Protein AF-A0A0F7RZU9-F1 (afdb_monomer_lite)

Organism: NCBI:txid49012

pLDDT: mean 77.17, std 18.97, range [34.66, 96.31]

Structure (mmCIF, N/CA/C/O backbone):
data_AF-A0A0F7RZU9-F1
#
_entry.id   AF-A0A0F7RZU9-F1
#
loop_
_atom_site.group_PDB
_atom_site.id
_atom_site.type_symbol
_atom_site.label_atom_id
_atom_site.label_alt_id
_atom_site.label_comp_id
_atom_site.label_asym_id
_atom_site.label_entity_id
_atom_site.label_seq_id
_atom_site.pdbx_PDB_ins_code
_atom_site.Cartn_x
_atom_site.Cartn_y
_atom_site.Cartn_z
_atom_site.occupancy
_atom_site.B_iso_or_equiv
_atom_site.auth_seq_id
_atom_site.auth_comp_id
_atom_site.auth_asym_id
_atom_site.auth_atom_id
_atom_site.pdbx_PDB_model_num
ATOM 1 N N . GLU A 1 1 ? -52.260 3.302 0.799 1.00 39.31 1 GLU A N 1
ATOM 2 C CA . GLU A 1 1 ? -51.398 2.259 0.209 1.00 39.31 1 GLU A CA 1
ATOM 3 C C . GLU A 1 1 ? -50.094 2.874 -0.274 1.00 39.31 1 GLU A C 1
ATOM 5 O O . GLU A 1 1 ? -50.070 4.024 -0.698 1.00 39.31 1 GLU A O 1
ATOM 10 N N . HIS A 1 2 ? -49.003 2.146 -0.060 1.00 37.91 2 HIS A N 1
ATOM 11 C CA . HIS A 1 2 ? -47.614 2.581 -0.176 1.00 37.91 2 HIS A CA 1
ATOM 12 C C . HIS A 1 2 ? -47.078 2.514 -1.613 1.00 37.91 2 HIS A C 1
ATOM 14 O O . HIS A 1 2 ? -47.360 1.546 -2.303 1.00 37.91 2 HIS A O 1
ATOM 20 N N . ALA A 1 3 ? -46.182 3.440 -1.987 1.00 38.44 3 ALA A N 1
ATOM 21 C CA . ALA A 1 3 ? -44.927 3.116 -2.689 1.00 38.44 3 ALA A CA 1
ATOM 22 C C . ALA A 1 3 ? -44.005 4.351 -2.767 1.00 38.44 3 ALA A C 1
ATOM 24 O O . ALA A 1 3 ? -44.061 5.154 -3.696 1.00 38.44 3 ALA A O 1
ATOM 25 N N . ARG A 1 4 ? -43.120 4.503 -1.772 1.00 39.09 4 ARG A N 1
ATOM 26 C CA . ARG A 1 4 ? -41.956 5.396 -1.844 1.00 39.09 4 ARG A CA 1
ATOM 27 C C . ARG A 1 4 ? -40.914 4.742 -2.752 1.00 39.09 4 ARG A C 1
ATOM 29 O O . ARG A 1 4 ? -40.279 3.772 -2.357 1.00 39.09 4 ARG A O 1
ATOM 36 N N . SER A 1 5 ? -40.716 5.289 -3.948 1.00 36.53 5 SER A N 1
ATOM 37 C CA . SER A 1 5 ? -39.598 4.924 -4.822 1.00 36.53 5 SER A CA 1
ATOM 38 C C . SER A 1 5 ? -38.314 5.593 -4.318 1.00 36.53 5 SER A C 1
ATOM 40 O O . SER A 1 5 ? -37.930 6.674 -4.765 1.00 36.53 5 SER A O 1
ATOM 42 N N . SER A 1 6 ? -37.652 4.966 -3.346 1.00 39.28 6 SER A N 1
ATOM 43 C CA . SER A 1 6 ? -36.311 5.340 -2.894 1.00 39.28 6 SER A CA 1
ATOM 44 C C . SER A 1 6 ? -35.285 4.948 -3.957 1.00 39.28 6 SER A C 1
ATOM 46 O O . SER A 1 6 ? -34.828 3.808 -4.028 1.00 39.28 6 SER A O 1
ATOM 48 N N . ARG A 1 7 ? -34.933 5.914 -4.808 1.00 37.91 7 ARG A N 1
ATOM 49 C CA . ARG A 1 7 ? -33.848 5.811 -5.786 1.00 37.91 7 ARG A CA 1
ATOM 50 C C . ARG A 1 7 ? -32.525 5.787 -5.016 1.00 37.91 7 ARG A C 1
ATOM 52 O O . ARG A 1 7 ? -32.059 6.823 -4.544 1.00 37.91 7 ARG A O 1
ATOM 59 N N . ALA A 1 8 ? -31.961 4.594 -4.850 1.00 37.41 8 ALA A N 1
ATOM 60 C CA . ALA A 1 8 ? -30.634 4.391 -4.290 1.00 37.41 8 ALA A CA 1
ATOM 61 C C . ALA A 1 8 ? -29.617 5.221 -5.091 1.00 37.41 8 ALA A C 1
ATOM 63 O O . ALA A 1 8 ? -29.339 4.941 -6.256 1.00 37.41 8 ALA A O 1
ATOM 64 N N . ARG A 1 9 ? -29.084 6.281 -4.474 1.00 35.47 9 ARG A N 1
ATOM 65 C CA . ARG A 1 9 ? -27.876 6.950 -4.956 1.00 35.47 9 ARG A CA 1
ATOM 66 C C . ARG A 1 9 ? -26.709 6.030 -4.624 1.00 35.47 9 ARG A C 1
ATOM 68 O O . ARG A 1 9 ? -26.211 6.037 -3.504 1.00 35.47 9 ARG A O 1
ATOM 75 N N . ALA A 1 10 ? -26.318 5.209 -5.593 1.00 34.66 10 ALA A N 1
ATOM 76 C CA . ALA A 1 10 ? -25.012 4.579 -5.590 1.00 34.66 10 ALA A CA 1
ATOM 77 C C . ALA A 1 10 ? -23.966 5.702 -5.622 1.00 34.66 10 ALA A C 1
ATOM 79 O O . ALA A 1 10 ? -23.827 6.408 -6.621 1.00 34.66 10 ALA A O 1
ATOM 80 N N . SER A 1 11 ? -23.293 5.914 -4.495 1.00 35.84 11 SER A N 1
ATOM 81 C CA . SER A 1 11 ? -22.098 6.746 -4.411 1.00 35.84 11 SER A CA 1
ATOM 82 C C . SER A 1 11 ? -20.971 6.020 -5.136 1.00 35.84 11 SER A C 1
ATOM 84 O O . SER A 1 11 ? -20.174 5.317 -4.519 1.00 35.84 11 SER A O 1
ATOM 86 N N . ASP A 1 12 ? -20.952 6.147 -6.459 1.00 35.88 12 ASP A N 1
ATOM 87 C CA . ASP A 1 12 ? -19.857 5.683 -7.298 1.00 35.88 12 ASP A CA 1
ATOM 88 C C . ASP A 1 12 ? -18.685 6.652 -7.098 1.00 35.88 12 ASP A C 1
ATOM 90 O O . ASP A 1 12 ? -18.579 7.710 -7.726 1.00 35.88 12 ASP A O 1
ATOM 94 N N . SER A 1 13 ? -17.851 6.354 -6.103 1.00 37.66 13 SER A N 1
ATOM 95 C CA . SER A 1 13 ? -16.589 7.045 -5.877 1.00 37.66 13 SER A CA 1
ATOM 96 C C . SER A 1 13 ? -15.637 6.654 -7.001 1.00 37.66 13 SER A C 1
ATOM 98 O O . SER A 1 13 ? -14.829 5.737 -6.879 1.00 37.66 13 SER A O 1
ATOM 100 N N . GLY A 1 14 ? -15.766 7.355 -8.130 1.00 38.75 14 GLY A N 1
ATOM 101 C CA . GLY A 1 14 ? -14.931 7.185 -9.310 1.00 38.75 14 GLY A CA 1
ATOM 102 C C . GLY A 1 14 ? -13.454 7.316 -8.952 1.00 38.75 14 GLY A C 1
ATOM 103 O O . GLY A 1 14 ? -12.898 8.414 -8.892 1.00 38.75 14 GLY A O 1
ATOM 104 N N . THR A 1 15 ? -12.797 6.182 -8.717 1.00 45.31 15 THR A N 1
ATOM 105 C CA . THR A 1 15 ? -11.350 6.125 -8.557 1.00 45.31 15 THR A CA 1
ATOM 106 C C . THR A 1 15 ? -10.746 6.545 -9.889 1.00 45.31 15 THR A C 1
ATOM 108 O O . THR A 1 15 ? -10.901 5.832 -10.882 1.00 45.31 15 THR A O 1
ATOM 111 N N . ARG A 1 16 ? -10.089 7.711 -9.938 1.00 52.41 16 ARG A N 1
ATOM 112 C CA . ARG A 1 16 ? -9.331 8.153 -11.116 1.00 52.41 16 ARG A CA 1
ATOM 113 C C . ARG A 1 16 ? -8.349 7.045 -11.499 1.00 52.41 16 ARG A C 1
ATOM 115 O O . ARG A 1 16 ? -7.352 6.841 -10.813 1.00 52.41 16 ARG A O 1
ATOM 122 N N . GLN A 1 17 ? -8.651 6.317 -12.572 1.00 56.53 17 GLN A N 1
ATOM 123 C CA . GLN A 1 17 ? -7.790 5.246 -13.053 1.00 56.53 17 GLN A CA 1
ATOM 124 C C . GLN A 1 17 ? -6.481 5.850 -13.562 1.00 56.53 17 GLN A C 1
ATOM 126 O O . GLN A 1 17 ? -6.479 6.754 -14.405 1.00 56.53 17 GLN A O 1
ATOM 131 N N . LEU A 1 18 ? -5.355 5.356 -13.049 1.00 64.50 18 LEU A N 1
ATOM 132 C CA . LEU A 1 18 ? -4.055 5.676 -13.619 1.00 64.50 18 LEU A CA 1
ATOM 133 C C . LEU A 1 18 ? -4.003 5.124 -15.054 1.00 64.50 18 LEU A C 1
ATOM 135 O O . LEU A 1 18 ? -4.570 4.076 -15.364 1.00 64.50 18 LEU A O 1
ATOM 139 N N . ARG A 1 19 ? -3.387 5.886 -15.966 1.00 70.81 19 ARG A N 1
ATOM 140 C CA . ARG A 1 19 ? -3.349 5.541 -17.397 1.00 70.81 19 ARG A CA 1
ATOM 141 C C . ARG A 1 19 ? -2.715 4.161 -17.596 1.00 70.81 19 ARG A C 1
ATOM 143 O O . ARG A 1 19 ? -1.735 3.837 -16.932 1.00 70.81 19 ARG A O 1
ATOM 150 N N . ALA A 1 20 ? -3.220 3.408 -18.576 1.00 68.31 20 ALA A N 1
ATOM 151 C CA . ALA A 1 20 ? -2.675 2.104 -18.950 1.00 68.31 20 ALA A CA 1
ATOM 152 C C . ALA A 1 20 ? -1.151 2.164 -19.170 1.00 68.31 20 ALA A C 1
ATOM 154 O O . ALA A 1 20 ? -0.654 3.003 -19.928 1.00 68.31 20 ALA A O 1
ATOM 155 N N . HIS A 1 21 ? -0.423 1.246 -18.531 1.00 64.69 21 HIS A N 1
ATOM 156 C CA . HIS A 1 21 ? 1.040 1.256 -18.404 1.00 64.69 21 HIS A CA 1
ATOM 157 C C . HIS A 1 21 ? 1.802 1.348 -19.735 1.00 64.69 21 HIS A C 1
ATOM 159 O O . HIS A 1 21 ? 2.858 1.979 -19.816 1.00 64.69 21 HIS A O 1
ATOM 165 N N . ALA A 1 22 ? 1.257 0.756 -20.801 1.00 66.19 22 ALA A N 1
ATOM 166 C CA . ALA A 1 22 ? 1.856 0.782 -22.134 1.00 66.19 22 ALA A CA 1
ATOM 167 C C . ALA A 1 22 ? 1.926 2.199 -22.736 1.00 66.19 22 ALA A C 1
ATOM 169 O O . ALA A 1 22 ? 2.799 2.477 -23.552 1.00 66.19 22 ALA A O 1
ATOM 170 N N . LYS A 1 23 ? 1.050 3.118 -22.310 1.00 74.94 23 LYS A N 1
ATOM 171 C CA . LYS A 1 23 ? 0.905 4.460 -22.901 1.00 74.94 23 LYS A CA 1
ATOM 172 C C . LYS A 1 23 ? 1.787 5.531 -22.255 1.00 74.94 23 LYS A C 1
ATOM 174 O O . LYS A 1 23 ? 1.751 6.685 -22.675 1.00 74.94 23 LYS A O 1
ATOM 179 N N . ILE A 1 24 ? 2.547 5.193 -21.217 1.00 77.06 24 ILE A N 1
ATOM 180 C CA . ILE A 1 24 ? 3.392 6.160 -20.509 1.00 77.06 24 ILE A CA 1
ATOM 181 C C . ILE A 1 24 ? 4.770 6.172 -21.150 1.00 77.06 24 ILE A C 1
ATOM 183 O O . ILE A 1 24 ? 5.356 5.118 -21.384 1.00 77.06 24 ILE A O 1
ATOM 187 N N . ALA A 1 25 ? 5.280 7.363 -21.457 1.00 78.50 25 ALA A N 1
ATOM 188 C CA . ALA A 1 25 ? 6.613 7.517 -22.022 1.00 78.50 25 ALA A CA 1
ATOM 189 C C . ALA A 1 25 ? 7.691 7.169 -20.984 1.00 78.50 25 ALA A C 1
ATOM 191 O O . ALA A 1 25 ? 7.552 7.510 -19.809 1.00 78.50 25 ALA A O 1
ATOM 192 N N . ASP A 1 26 ? 8.792 6.564 -21.438 1.00 81.06 26 ASP A N 1
ATOM 193 C CA . ASP A 1 26 ? 9.900 6.097 -20.586 1.00 81.06 26 ASP A CA 1
ATOM 194 C C . ASP A 1 26 ? 10.415 7.183 -19.622 1.00 81.06 26 ASP A C 1
ATOM 196 O O . ASP A 1 26 ? 10.732 6.894 -18.473 1.00 81.06 26 ASP A O 1
ATOM 200 N N . ARG A 1 27 ? 10.418 8.452 -20.052 1.00 77.88 27 ARG A N 1
ATOM 201 C CA . ARG A 1 27 ? 10.852 9.612 -19.250 1.00 77.88 27 ARG A CA 1
ATOM 202 C C . ARG A 1 27 ? 10.001 9.901 -18.006 1.00 77.88 27 ARG A C 1
ATOM 204 O O . ARG A 1 27 ? 10.471 10.577 -17.102 1.00 77.88 27 ARG A O 1
ATOM 211 N N . HIS A 1 28 ? 8.756 9.430 -17.967 1.00 82.75 28 HIS A N 1
ATOM 212 C CA . HIS A 1 28 ? 7.857 9.603 -16.820 1.00 82.75 28 HIS A CA 1
ATOM 213 C C . HIS A 1 28 ? 7.797 8.352 -15.937 1.00 82.75 28 HIS A C 1
ATOM 215 O O . HIS A 1 28 ? 7.134 8.361 -14.900 1.00 82.75 28 HIS A O 1
ATOM 221 N N . LEU A 1 29 ? 8.479 7.274 -16.336 1.00 88.12 29 LEU A N 1
ATOM 222 C CA . LEU A 1 29 ? 8.523 6.039 -15.575 1.00 88.12 29 LEU A CA 1
ATOM 223 C C . LEU A 1 29 ? 9.603 6.143 -14.493 1.00 88.12 29 LEU A C 1
ATOM 225 O O . LEU A 1 29 ? 10.779 5.884 -14.737 1.00 88.12 29 LEU A O 1
ATOM 229 N N . THR A 1 30 ? 9.191 6.535 -13.291 1.00 90.94 30 THR A N 1
ATOM 230 C CA . THR A 1 30 ? 10.064 6.654 -12.115 1.00 90.94 30 THR A CA 1
ATOM 231 C C . THR A 1 30 ? 9.763 5.579 -11.072 1.00 90.94 30 THR A C 1
ATOM 233 O O . THR A 1 30 ? 8.739 4.896 -11.132 1.00 90.94 30 THR A O 1
ATOM 236 N N . GLU A 1 31 ? 10.647 5.439 -10.082 1.00 91.94 31 GLU A N 1
ATOM 237 C CA . GLU A 1 31 ? 10.413 4.563 -8.926 1.00 91.94 31 GLU A CA 1
ATOM 238 C C . GLU A 1 31 ? 9.161 4.978 -8.141 1.00 91.94 31 GLU A C 1
ATOM 240 O O . GLU A 1 31 ? 8.360 4.124 -7.776 1.00 91.94 31 GLU A O 1
ATOM 245 N N . SER A 1 32 ? 8.937 6.284 -7.958 1.00 91.81 32 SER A N 1
ATOM 246 C CA . SER A 1 32 ? 7.737 6.814 -7.299 1.00 91.81 32 SER A CA 1
ATOM 247 C C . SER A 1 32 ? 6.465 6.492 -8.081 1.00 91.81 32 SER A C 1
ATOM 249 O O . SER A 1 32 ? 5.450 6.130 -7.492 1.00 91.81 32 SER A O 1
ATOM 251 N N . TYR A 1 33 ? 6.513 6.571 -9.415 1.00 92.31 33 TYR A N 1
ATOM 252 C CA . TYR A 1 33 ? 5.383 6.166 -10.247 1.00 92.31 33 TYR A CA 1
ATOM 253 C C . TYR A 1 33 ? 5.102 4.663 -10.114 1.00 92.31 33 TYR A C 1
ATOM 255 O O . TYR A 1 33 ? 3.947 4.268 -9.964 1.00 92.31 33 TYR A O 1
ATOM 263 N N . PHE A 1 34 ? 6.145 3.826 -10.122 1.00 94.38 34 PHE A N 1
ATOM 264 C CA . PHE A 1 34 ? 6.003 2.389 -9.888 1.00 94.38 34 PHE A CA 1
ATOM 265 C C . PHE A 1 34 ? 5.399 2.093 -8.507 1.00 94.38 34 PHE A C 1
ATOM 267 O O . PHE A 1 34 ? 4.455 1.310 -8.418 1.00 94.38 34 PHE A O 1
ATOM 274 N N . GLN A 1 35 ? 5.875 2.762 -7.452 1.00 95.25 35 GLN A N 1
ATOM 275 C CA . GLN A 1 35 ? 5.305 2.652 -6.108 1.00 95.25 35 GLN A CA 1
ATOM 276 C C . GLN A 1 35 ? 3.814 3.016 -6.105 1.00 95.25 35 GLN A C 1
ATOM 278 O O . GLN A 1 35 ? 3.016 2.267 -5.553 1.00 95.25 35 GLN A O 1
ATOM 283 N N . LEU A 1 36 ? 3.422 4.113 -6.760 1.00 93.94 36 LEU A N 1
ATOM 284 C CA . LEU A 1 36 ? 2.022 4.534 -6.842 1.00 93.94 36 LEU A CA 1
ATOM 285 C C . LEU A 1 36 ? 1.141 3.489 -7.550 1.00 93.94 36 LEU A C 1
ATOM 287 O O . LEU A 1 36 ? 0.035 3.206 -7.095 1.00 93.94 36 LEU A O 1
ATOM 291 N N . GLN A 1 37 ? 1.630 2.885 -8.642 1.00 93.00 37 GLN A N 1
ATOM 292 C CA . GLN A 1 37 ? 0.915 1.787 -9.309 1.00 93.00 37 GLN A CA 1
ATOM 293 C C . GLN A 1 37 ? 0.750 0.583 -8.385 1.00 93.00 37 GLN A C 1
ATOM 295 O O . GLN A 1 37 ? -0.321 -0.019 -8.333 1.00 93.00 37 GLN A O 1
ATOM 300 N N . LEU A 1 38 ? 1.797 0.256 -7.628 1.00 95.38 38 LEU A N 1
ATOM 301 C CA . LEU A 1 38 ? 1.758 -0.843 -6.678 1.00 95.38 38 LEU A CA 1
ATOM 302 C C . LEU A 1 38 ? 0.743 -0.576 -5.558 1.00 95.38 38 LEU A C 1
ATOM 304 O O . LEU A 1 38 ? -0.060 -1.449 -5.243 1.00 95.38 38 LEU A O 1
ATOM 308 N N . GLN A 1 39 ? 0.716 0.644 -5.014 1.00 95.06 39 GLN A N 1
ATOM 309 C CA . GLN A 1 39 ? -0.273 1.071 -4.021 1.00 95.06 39 GLN A CA 1
ATOM 310 C C . GLN A 1 39 ? -1.703 0.978 -4.558 1.00 95.06 39 GLN A C 1
ATOM 312 O O . GLN A 1 39 ? -2.588 0.471 -3.866 1.00 95.06 39 GLN A O 1
ATOM 317 N N . GLN A 1 40 ? -1.938 1.426 -5.796 1.00 94.31 40 GLN A N 1
ATOM 318 C CA . GLN A 1 40 ? -3.249 1.312 -6.430 1.00 94.31 40 GLN A CA 1
ATOM 319 C C . GLN A 1 40 ? -3.668 -0.156 -6.574 1.00 94.31 40 GLN A C 1
ATOM 321 O O . GLN A 1 40 ? -4.769 -0.511 -6.153 1.00 94.31 40 GLN A O 1
ATOM 326 N N . HIS A 1 41 ? -2.796 -1.007 -7.119 1.00 94.50 41 HIS A N 1
ATOM 327 C CA . HIS A 1 41 ? -3.074 -2.434 -7.278 1.00 94.50 41 HIS A CA 1
ATOM 328 C C . HIS A 1 41 ? -3.390 -3.087 -5.925 1.00 94.50 41 HIS A C 1
ATOM 330 O O . HIS A 1 41 ? -4.398 -3.780 -5.786 1.00 94.50 41 HIS A O 1
ATOM 336 N N . ILE A 1 42 ? -2.591 -2.798 -4.892 1.00 95.38 42 ILE A N 1
ATOM 337 C CA . ILE A 1 42 ? -2.818 -3.327 -3.543 1.00 95.38 42 ILE A CA 1
ATOM 338 C C . ILE A 1 42 ? -4.170 -2.881 -2.981 1.00 95.38 42 ILE A C 1
ATOM 340 O O . ILE A 1 42 ? -4.920 -3.702 -2.455 1.00 95.38 42 ILE A O 1
ATOM 344 N N . SER A 1 43 ? -4.517 -1.605 -3.147 1.00 93.88 43 SER A N 1
ATOM 345 C CA . SER A 1 43 ? -5.793 -1.051 -2.674 1.00 93.88 43 SER A CA 1
ATOM 346 C C . SER A 1 43 ? -7.009 -1.702 -3.337 1.00 93.88 43 SER A C 1
ATOM 348 O O . SER A 1 43 ? -8.070 -1.812 -2.720 1.00 93.88 43 SER A O 1
ATOM 350 N N . GLN A 1 44 ? -6.870 -2.105 -4.602 1.00 93.06 44 GLN A N 1
ATOM 351 C CA . GLN A 1 44 ? -7.944 -2.701 -5.393 1.00 93.06 44 GLN A CA 1
ATOM 352 C C . GLN A 1 44 ? -8.103 -4.200 -5.112 1.00 93.06 44 GLN A C 1
ATOM 354 O O . GLN A 1 44 ? -9.228 -4.665 -4.944 1.00 93.06 44 GLN A O 1
ATOM 359 N N . HIS A 1 45 ? -6.998 -4.943 -5.024 1.00 92.56 45 HIS A N 1
ATOM 360 C CA . HIS A 1 45 ? -7.026 -6.409 -4.979 1.00 92.56 45 HIS A CA 1
ATOM 361 C C . HIS A 1 45 ? -6.858 -7.003 -3.574 1.00 92.56 45 HIS A C 1
ATOM 363 O O . HIS A 1 45 ? -7.403 -8.068 -3.294 1.00 92.56 45 HIS A O 1
ATOM 369 N N . TYR A 1 46 ? -6.170 -6.312 -2.661 1.00 91.75 46 TYR A N 1
ATOM 370 C CA . TYR A 1 46 ? -5.792 -6.850 -1.344 1.00 91.75 46 TYR A CA 1
ATOM 371 C C . TYR A 1 46 ? -6.378 -6.052 -0.180 1.00 91.75 46 TYR A C 1
ATOM 373 O O . TYR A 1 46 ? -5.851 -6.040 0.930 1.00 91.75 46 TYR A O 1
ATOM 381 N N . ARG A 1 47 ? -7.518 -5.400 -0.419 1.00 88.44 47 ARG A N 1
ATOM 382 C CA . ARG A 1 47 ? -8.143 -4.480 0.538 1.00 88.44 47 ARG A CA 1
ATOM 383 C C . ARG A 1 47 ? -8.428 -5.112 1.905 1.00 88.44 47 ARG A C 1
ATOM 385 O O . ARG A 1 47 ? -8.246 -4.472 2.932 1.00 88.44 47 ARG A O 1
ATOM 392 N N . CYS A 1 48 ? -8.836 -6.381 1.905 1.00 84.94 48 CYS A N 1
ATOM 393 C CA . CYS A 1 48 ? -9.150 -7.141 3.120 1.00 84.94 48 CYS A CA 1
ATOM 394 C C . CYS A 1 48 ? -8.254 -8.368 3.323 1.00 84.94 48 CYS A C 1
ATOM 396 O O . CYS A 1 48 ? -8.374 -9.025 4.357 1.00 84.94 48 CYS A O 1
ATOM 398 N N . HIS A 1 49 ? -7.386 -8.681 2.361 1.00 87.62 49 HIS A N 1
ATOM 399 C CA . HIS A 1 49 ? -6.687 -9.960 2.282 1.00 87.62 49 HIS A CA 1
ATOM 400 C C . HIS A 1 49 ? -5.182 -9.750 2.444 1.00 87.62 49 HIS A C 1
ATOM 402 O O . HIS A 1 49 ? -4.648 -8.772 1.915 1.00 87.62 49 HIS A O 1
ATOM 408 N N . PRO A 1 50 ? -4.489 -10.643 3.165 1.00 91.75 50 PRO A N 1
ATOM 409 C CA . PRO A 1 50 ? -3.039 -10.624 3.186 1.00 91.75 50 PRO A CA 1
ATOM 410 C C . PRO A 1 50 ? -2.491 -10.976 1.794 1.00 91.75 50 PRO A C 1
ATOM 412 O O . PRO A 1 50 ? -3.129 -11.697 1.025 1.00 91.75 50 PRO A O 1
ATOM 415 N N . PHE A 1 51 ? -1.299 -10.486 1.483 1.00 92.19 51 PHE A N 1
ATOM 416 C CA . PHE A 1 51 ? -0.601 -10.751 0.227 1.00 92.19 51 PHE A CA 1
ATOM 417 C C . PHE A 1 51 ? 0.891 -10.903 0.467 1.00 92.19 51 PHE A C 1
ATOM 419 O O . PHE A 1 51 ? 1.432 -10.378 1.435 1.00 92.19 51 PHE A O 1
ATOM 426 N N . ALA A 1 52 ? 1.581 -11.590 -0.427 1.00 91.94 52 ALA A N 1
ATOM 427 C CA . ALA A 1 52 ? 3.020 -11.753 -0.373 1.00 91.94 52 ALA A CA 1
ATOM 428 C C . ALA A 1 52 ? 3.708 -11.039 -1.543 1.00 91.94 52 ALA A C 1
ATOM 430 O O . ALA A 1 52 ? 3.090 -10.598 -2.512 1.00 91.94 52 ALA A O 1
ATOM 431 N N . LEU A 1 53 ? 5.034 -10.935 -1.484 1.00 92.00 53 LEU A N 1
ATOM 432 C CA . LEU A 1 53 ? 5.803 -10.342 -2.580 1.00 92.00 53 LEU A CA 1
ATOM 433 C C . LEU A 1 53 ? 5.696 -11.172 -3.874 1.00 92.00 53 LEU A C 1
ATOM 435 O O . LEU A 1 53 ? 5.737 -10.617 -4.974 1.00 92.00 53 LEU A O 1
ATOM 439 N N . SER A 1 54 ? 5.545 -12.494 -3.750 1.00 90.31 54 SER A N 1
ATOM 440 C CA . SER A 1 54 ? 5.312 -13.397 -4.883 1.00 90.31 54 SER A CA 1
ATOM 441 C C . SER A 1 54 ? 4.011 -13.082 -5.627 1.00 90.31 54 SER A C 1
ATOM 443 O O . SER A 1 54 ? 4.020 -13.092 -6.856 1.00 90.31 54 SER A O 1
ATOM 445 N N . ASP A 1 55 ? 2.942 -12.705 -4.918 1.00 91.06 55 ASP A N 1
ATOM 446 C CA . ASP A 1 55 ? 1.665 -12.294 -5.518 1.00 91.06 55 ASP A CA 1
ATOM 447 C C . ASP A 1 55 ? 1.843 -11.119 -6.474 1.00 91.06 55 ASP A C 1
ATOM 449 O O . ASP A 1 55 ? 1.483 -11.186 -7.648 1.00 91.06 55 ASP A O 1
ATOM 453 N N . LEU A 1 56 ? 2.492 -10.063 -5.990 1.00 92.56 56 LEU A N 1
ATOM 454 C CA . LEU A 1 56 ? 2.709 -8.838 -6.756 1.00 92.56 56 LEU A CA 1
ATOM 455 C C . LEU A 1 56 ? 3.609 -9.060 -7.975 1.00 92.56 56 LEU A C 1
ATOM 457 O O . LEU A 1 56 ? 3.468 -8.379 -8.985 1.00 92.56 56 LEU A O 1
ATOM 461 N N . ARG A 1 57 ? 4.539 -10.017 -7.887 1.00 92.06 57 ARG A N 1
ATOM 462 C CA . ARG A 1 57 ? 5.401 -10.408 -9.010 1.00 92.06 57 ARG A CA 1
ATOM 463 C C . ARG A 1 57 ? 4.687 -11.302 -10.017 1.00 92.06 57 ARG A C 1
ATOM 465 O O . ARG A 1 57 ? 5.062 -11.296 -11.186 1.00 92.06 57 ARG A O 1
ATOM 472 N N . SER A 1 58 ? 3.711 -12.093 -9.583 1.00 90.69 58 SER A N 1
ATOM 473 C CA . SER A 1 58 ? 2.930 -12.934 -10.493 1.00 90.69 58 SER A CA 1
ATOM 474 C C . SER A 1 58 ? 1.993 -12.112 -11.384 1.00 90.69 58 SER A C 1
ATOM 476 O O . SER A 1 58 ? 1.655 -12.551 -12.481 1.00 90.69 58 SER A O 1
ATOM 478 N N . ASP A 1 59 ? 1.647 -10.889 -10.966 1.00 93.06 59 ASP A N 1
ATOM 479 C CA . ASP A 1 59 ? 0.882 -9.958 -11.788 1.00 93.06 59 ASP A CA 1
ATOM 480 C C . ASP A 1 59 ? 1.678 -9.511 -13.026 1.00 93.06 59 ASP A C 1
ATOM 482 O O . ASP A 1 59 ? 2.764 -8.924 -12.943 1.00 93.06 59 ASP A O 1
ATOM 486 N N . SER A 1 60 ? 1.120 -9.797 -14.202 1.00 90.88 60 SER A N 1
ATOM 487 C CA . SER A 1 60 ? 1.781 -9.541 -15.484 1.00 90.88 60 SER A CA 1
ATOM 488 C C . SER A 1 60 ? 1.973 -8.049 -15.774 1.00 90.88 60 SER A C 1
ATOM 490 O O . SER A 1 60 ? 3.002 -7.662 -16.336 1.00 90.88 60 SER A O 1
ATOM 492 N N . ALA A 1 61 ? 1.031 -7.196 -15.360 1.00 90.94 61 ALA A N 1
ATOM 493 C CA . ALA A 1 61 ? 1.075 -5.763 -15.620 1.00 90.94 61 ALA A CA 1
ATOM 494 C C . ALA A 1 61 ? 2.159 -5.084 -14.771 1.00 90.94 61 ALA A C 1
ATOM 496 O O . ALA A 1 61 ? 2.997 -4.347 -15.303 1.00 90.94 61 ALA A O 1
ATOM 497 N N . LEU A 1 62 ? 2.202 -5.392 -13.473 1.00 93.44 62 LEU A N 1
ATOM 498 C CA . LEU A 1 62 ? 3.225 -4.912 -12.546 1.00 93.44 62 LEU A CA 1
ATOM 499 C C . LEU A 1 62 ? 4.613 -5.436 -12.917 1.00 93.44 62 LEU A C 1
ATOM 501 O O . LEU A 1 62 ? 5.578 -4.666 -12.928 1.00 93.44 62 LEU A O 1
ATOM 505 N N . SER A 1 63 ? 4.730 -6.716 -13.276 1.00 92.56 63 SER A N 1
ATOM 506 C CA . SER A 1 63 ? 6.005 -7.291 -13.711 1.00 92.56 63 SER A CA 1
ATOM 507 C C . SER A 1 63 ? 6.513 -6.678 -15.012 1.00 92.56 63 SER A C 1
ATOM 509 O O . SER A 1 63 ? 7.692 -6.325 -15.093 1.00 92.56 63 SER A O 1
ATOM 511 N N . SER A 1 64 ? 5.641 -6.461 -16.001 1.00 91.31 64 SER A N 1
ATOM 512 C CA . SER A 1 64 ? 6.000 -5.752 -17.236 1.00 91.31 64 SER A CA 1
ATOM 513 C C . SER A 1 64 ? 6.451 -4.315 -16.952 1.00 91.31 64 SER A C 1
ATOM 515 O O . SER A 1 64 ? 7.403 -3.824 -17.566 1.00 91.31 64 SER A O 1
ATOM 517 N N . LEU A 1 65 ? 5.798 -3.623 -16.015 1.00 92.19 65 LEU A N 1
ATOM 518 C CA . LEU A 1 65 ? 6.165 -2.265 -15.616 1.00 92.19 65 LEU A CA 1
ATOM 519 C C . LEU A 1 65 ? 7.545 -2.222 -14.945 1.00 92.19 65 LEU A C 1
ATOM 521 O O . LEU A 1 65 ? 8.392 -1.399 -15.303 1.00 92.19 65 LEU A O 1
ATOM 525 N N . ALA A 1 66 ? 7.790 -3.143 -14.012 1.00 93.50 66 ALA A N 1
ATOM 526 C CA . ALA A 1 66 ? 9.065 -3.289 -13.321 1.00 93.50 66 ALA A CA 1
ATOM 527 C C . ALA A 1 66 ? 10.204 -3.621 -14.298 1.00 93.50 66 ALA A C 1
ATOM 529 O O . ALA A 1 66 ? 11.269 -3.002 -14.245 1.00 93.50 66 ALA A O 1
ATOM 530 N N . GLN A 1 67 ? 9.969 -4.548 -15.234 1.00 92.25 67 GLN A N 1
ATOM 531 C CA . GLN A 1 67 ? 10.919 -4.901 -16.292 1.00 92.25 67 GLN A CA 1
ATOM 532 C C . GLN A 1 67 ? 11.316 -3.679 -17.121 1.00 92.25 67 GLN A C 1
ATOM 534 O O . GLN A 1 67 ? 12.505 -3.448 -17.373 1.00 92.25 67 GLN A O 1
ATOM 539 N N . ARG A 1 68 ? 10.331 -2.873 -17.526 1.00 91.06 68 ARG A N 1
ATOM 540 C CA . ARG A 1 68 ? 10.560 -1.669 -18.325 1.00 91.06 68 ARG A CA 1
ATOM 541 C C . ARG A 1 68 ? 11.367 -0.626 -17.552 1.00 91.06 68 ARG A C 1
ATOM 543 O O . ARG A 1 68 ? 12.346 -0.107 -18.089 1.00 91.06 68 ARG A O 1
ATOM 550 N N . LEU A 1 69 ? 11.041 -0.392 -16.278 1.00 91.94 69 LEU A N 1
ATOM 551 C CA . LEU A 1 69 ? 11.782 0.534 -15.413 1.00 91.94 69 LEU A CA 1
ATOM 552 C C . LEU A 1 69 ? 13.236 0.102 -15.214 1.00 91.94 69 LEU A C 1
ATOM 554 O O . LEU A 1 69 ? 14.154 0.908 -15.383 1.00 91.94 69 LEU A O 1
ATOM 558 N N . VAL A 1 70 ? 13.465 -1.175 -14.907 1.00 92.00 70 VAL A N 1
ATOM 559 C CA . VAL A 1 70 ? 14.820 -1.724 -14.767 1.00 92.00 70 VAL A CA 1
ATOM 560 C C . VAL A 1 70 ? 15.600 -1.556 -16.072 1.00 92.00 70 VAL A C 1
ATOM 562 O O . VAL A 1 70 ? 16.738 -1.088 -16.045 1.00 92.00 70 VAL A O 1
ATOM 565 N N . SER A 1 71 ? 14.983 -1.845 -17.218 1.00 89.12 71 SER A N 1
ATOM 566 C CA . SER A 1 71 ? 15.622 -1.713 -18.534 1.00 89.12 71 SER A CA 1
ATOM 567 C C . SER A 1 71 ? 15.998 -0.265 -18.863 1.00 89.12 71 SER A C 1
ATOM 569 O O . SER A 1 71 ? 17.090 -0.013 -19.369 1.00 89.12 71 SER A O 1
ATOM 571 N N . ILE A 1 72 ? 15.140 0.709 -18.538 1.00 87.81 72 ILE A N 1
ATOM 572 C CA . ILE A 1 72 ? 15.450 2.140 -18.693 1.00 87.81 72 ILE A CA 1
ATOM 573 C C . ILE A 1 72 ? 16.656 2.525 -17.833 1.00 87.81 72 ILE A C 1
ATOM 575 O O . ILE A 1 72 ? 17.603 3.117 -18.345 1.00 87.81 72 ILE A O 1
ATOM 579 N N . ARG A 1 73 ? 16.679 2.142 -16.551 1.00 87.38 73 ARG A N 1
ATOM 580 C CA . ARG A 1 73 ? 17.796 2.477 -15.649 1.00 87.38 73 ARG A CA 1
ATOM 581 C C . ARG A 1 73 ? 19.118 1.866 -16.091 1.00 87.38 73 ARG A C 1
ATOM 583 O O . ARG A 1 73 ? 20.162 2.497 -15.945 1.00 87.38 73 ARG A O 1
ATOM 590 N N . LEU A 1 74 ? 19.079 0.648 -16.624 1.00 84.81 74 LEU A N 1
ATOM 591 C CA . LEU A 1 74 ? 20.267 0.001 -17.172 1.00 84.81 74 LEU A CA 1
ATOM 592 C C . LEU A 1 74 ? 20.770 0.732 -18.418 1.00 84.81 74 LEU A C 1
ATOM 594 O O . LEU A 1 74 ? 21.960 1.028 -18.486 1.00 84.81 74 LEU A O 1
ATOM 598 N N . ARG A 1 75 ? 19.875 1.102 -19.345 1.00 84.69 75 ARG A N 1
ATOM 599 C CA . ARG A 1 75 ? 20.234 1.911 -20.522 1.00 84.69 75 ARG A CA 1
ATOM 600 C C . ARG A 1 75 ? 20.850 3.255 -20.131 1.00 84.69 75 ARG A C 1
ATOM 602 O O . ARG A 1 75 ? 21.895 3.611 -20.662 1.00 84.69 75 ARG A O 1
ATOM 609 N N . LEU A 1 76 ? 20.255 3.965 -19.169 1.00 84.00 76 LEU A N 1
ATOM 610 C CA . LEU A 1 76 ? 20.779 5.249 -18.687 1.00 84.00 76 LEU A CA 1
ATOM 611 C C . LEU A 1 76 ? 22.170 5.106 -18.055 1.00 84.00 76 LEU A C 1
ATOM 613 O O . LEU A 1 76 ? 23.044 5.926 -18.317 1.00 84.00 76 LEU A O 1
ATOM 617 N N . ARG A 1 77 ? 22.405 4.040 -17.278 1.00 83.12 77 ARG A N 1
ATOM 618 C CA . ARG A 1 77 ? 23.726 3.769 -16.692 1.00 83.12 77 ARG A CA 1
ATOM 619 C C . ARG A 1 77 ? 24.786 3.512 -17.763 1.00 83.12 77 ARG A C 1
ATOM 621 O O . ARG A 1 77 ? 25.889 4.037 -17.653 1.00 83.12 77 ARG A O 1
ATOM 628 N N . LEU A 1 78 ? 24.446 2.741 -18.797 1.00 77.50 78 LEU A N 1
ATOM 629 C CA . LEU A 1 78 ? 25.347 2.468 -19.920 1.00 77.50 78 LEU A CA 1
ATOM 630 C C . LEU A 1 78 ? 25.671 3.741 -20.713 1.00 77.50 78 LEU A C 1
ATOM 632 O O . LEU A 1 78 ? 26.828 3.970 -21.043 1.00 77.50 78 LEU A O 1
ATOM 636 N N . ALA A 1 79 ? 24.678 4.602 -20.951 1.00 79.69 79 ALA A N 1
ATOM 637 C CA . ALA A 1 79 ? 24.886 5.879 -21.635 1.00 79.69 79 ALA A CA 1
ATOM 638 C C . ALA A 1 79 ? 25.789 6.843 -20.841 1.00 79.69 79 ALA A C 1
ATOM 640 O O . ALA A 1 79 ? 26.508 7.639 -21.434 1.00 79.69 79 ALA A O 1
ATOM 641 N N . SER A 1 80 ? 25.776 6.760 -19.506 1.00 76.31 80 SER A N 1
ATOM 642 C CA . SER A 1 80 ? 26.578 7.635 -18.642 1.00 76.31 80 SER A CA 1
ATOM 643 C C . SER A 1 80 ? 28.050 7.226 -18.476 1.00 76.31 80 SER A C 1
ATOM 645 O O . SER A 1 80 ? 28.827 8.035 -17.980 1.00 76.31 80 SER A O 1
ATOM 647 N N . HIS A 1 81 ? 28.450 6.002 -18.849 1.00 66.50 81 HIS A N 1
ATOM 648 C CA . HIS A 1 81 ? 29.827 5.488 -18.701 1.00 66.50 81 HIS A CA 1
ATOM 649 C C . HIS A 1 81 ? 30.260 4.685 -19.949 1.00 66.50 81 HIS A C 1
ATOM 651 O O . HIS A 1 81 ? 30.264 3.452 -19.930 1.00 66.50 81 HIS A O 1
ATOM 657 N N . PRO A 1 82 ? 30.626 5.362 -21.054 1.00 63.69 82 PRO A N 1
ATOM 658 C CA . PRO A 1 82 ? 30.966 4.694 -22.314 1.00 63.69 82 PRO A CA 1
ATOM 659 C C . PRO A 1 82 ? 32.336 3.982 -22.312 1.00 63.69 82 PRO A C 1
ATOM 661 O O . PRO A 1 82 ? 32.532 3.058 -23.100 1.00 63.69 82 PRO A O 1
ATOM 664 N N . ALA A 1 83 ? 33.265 4.362 -21.422 1.00 60.09 83 ALA A N 1
ATOM 665 C CA . ALA A 1 83 ? 34.658 3.887 -21.427 1.00 60.09 83 ALA A CA 1
ATOM 666 C C . ALA A 1 83 ? 34.875 2.452 -20.886 1.00 60.09 83 ALA A C 1
ATOM 668 O O . ALA A 1 83 ? 35.914 1.861 -21.153 1.00 60.09 83 ALA A O 1
ATOM 669 N N . ASP A 1 84 ? 33.894 1.865 -20.189 1.00 55.97 84 ASP A N 1
ATOM 670 C CA . ASP A 1 84 ? 33.987 0.536 -19.542 1.00 55.97 84 ASP A CA 1
ATOM 671 C C . ASP A 1 84 ? 33.074 -0.527 -20.192 1.00 55.97 84 ASP A C 1
ATOM 673 O O . ASP A 1 84 ? 32.670 -1.529 -19.585 1.00 55.97 84 ASP A O 1
ATOM 677 N N . THR A 1 85 ? 32.714 -0.314 -21.457 1.00 57.97 85 THR A N 1
ATOM 678 C CA . THR A 1 85 ? 31.695 -1.085 -22.188 1.00 57.97 85 THR A CA 1
ATOM 679 C C . THR A 1 85 ? 31.995 -2.587 -22.283 1.00 57.97 85 THR A C 1
ATOM 681 O O . THR A 1 85 ? 31.059 -3.387 -22.275 1.00 57.97 85 THR A O 1
ATOM 684 N N . SER A 1 86 ? 33.265 -3.003 -22.276 1.00 55.91 86 SER A N 1
ATOM 685 C CA . SER A 1 86 ? 33.652 -4.421 -22.357 1.00 55.91 86 SER A CA 1
ATOM 686 C C . SER A 1 86 ? 33.538 -5.182 -21.026 1.00 55.91 86 SER A C 1
ATOM 688 O O . SER A 1 86 ? 33.182 -6.360 -21.031 1.00 55.91 86 SER A O 1
ATOM 690 N N . ARG A 1 87 ? 33.759 -4.529 -19.871 1.00 53.25 87 ARG A N 1
ATOM 691 C CA . ARG A 1 87 ? 33.603 -5.150 -18.535 1.00 53.25 87 ARG A CA 1
ATOM 692 C C . ARG A 1 87 ? 32.167 -5.093 -18.013 1.00 53.25 87 ARG A C 1
ATOM 694 O O . ARG A 1 87 ? 31.735 -6.005 -17.314 1.00 53.25 87 ARG A O 1
ATOM 701 N N . ILE A 1 88 ? 31.404 -4.056 -18.361 1.00 54.56 88 ILE A N 1
ATOM 702 C CA . ILE A 1 88 ? 30.024 -3.875 -17.874 1.00 54.56 88 ILE A CA 1
ATOM 703 C C . ILE A 1 88 ? 29.020 -4.743 -18.656 1.00 54.56 88 ILE A C 1
ATOM 705 O O . ILE A 1 88 ? 27.996 -5.148 -18.100 1.00 54.56 88 ILE A O 1
ATOM 709 N N . ALA A 1 89 ? 29.311 -5.089 -19.914 1.00 54.41 89 ALA A N 1
ATOM 710 C CA . ALA A 1 89 ? 28.466 -5.983 -20.707 1.00 54.41 89 ALA A CA 1
ATOM 711 C C . ALA A 1 89 ? 28.349 -7.396 -20.095 1.00 54.41 89 ALA A C 1
ATOM 713 O O . ALA A 1 89 ? 27.251 -7.953 -20.084 1.00 54.41 89 ALA A O 1
ATOM 714 N N . SER A 1 90 ? 29.418 -7.946 -19.496 1.00 50.75 90 SER A N 1
ATOM 715 C CA . SER A 1 90 ? 29.369 -9.272 -18.843 1.00 50.75 90 SER A CA 1
ATOM 716 C C . SER A 1 90 ? 28.584 -9.262 -17.520 1.00 50.75 90 SER A C 1
ATOM 718 O O . SER A 1 90 ? 27.946 -10.251 -17.154 1.00 50.75 90 SER A O 1
ATOM 720 N N . LEU A 1 91 ? 28.540 -8.105 -16.847 1.00 53.88 91 LEU A N 1
ATOM 721 C CA . LEU A 1 91 ? 27.765 -7.856 -15.629 1.00 53.88 91 LEU A CA 1
ATOM 722 C C . LEU A 1 91 ? 26.281 -7.556 -15.895 1.00 53.88 91 LEU A C 1
ATOM 724 O O . LEU A 1 91 ? 25.524 -7.426 -14.945 1.00 53.88 91 LEU A O 1
ATOM 728 N N . ASN A 1 92 ? 25.822 -7.444 -17.142 1.00 57.12 92 ASN A N 1
ATOM 729 C CA . ASN A 1 92 ? 24.403 -7.251 -17.480 1.00 57.12 92 ASN A CA 1
ATOM 730 C C . ASN A 1 92 ? 23.789 -8.504 -18.121 1.00 57.12 92 ASN A C 1
ATOM 732 O O . ASN A 1 92 ? 22.932 -8.417 -18.996 1.00 57.12 92 ASN A O 1
ATOM 736 N N . THR A 1 93 ? 24.211 -9.680 -17.663 1.00 59.91 93 THR A N 1
ATOM 737 C CA . THR A 1 93 ? 23.636 -10.971 -18.048 1.00 59.91 93 THR A CA 1
ATOM 738 C C . THR A 1 93 ? 22.136 -11.023 -17.737 1.00 59.91 93 THR A C 1
ATOM 740 O O . THR A 1 93 ? 21.669 -10.448 -16.746 1.00 59.91 93 THR A O 1
ATOM 743 N N . ALA A 1 94 ? 21.378 -11.745 -18.568 1.00 59.28 94 ALA A N 1
ATOM 744 C CA . ALA A 1 94 ? 19.929 -11.935 -18.434 1.00 59.28 94 ALA A CA 1
ATOM 745 C C . ALA A 1 94 ? 19.502 -12.390 -17.021 1.00 59.28 94 ALA A C 1
ATOM 747 O O . ALA A 1 94 ? 18.424 -12.027 -16.558 1.00 59.28 94 ALA A O 1
ATOM 748 N N . GLU A 1 95 ? 20.380 -13.079 -16.284 1.00 60.00 95 GLU A N 1
ATOM 749 C CA . GLU A 1 95 ? 20.170 -13.503 -14.893 1.00 60.00 95 GLU A CA 1
ATOM 750 C C . GLU A 1 95 ? 20.106 -12.360 -13.864 1.00 60.00 95 GLU A C 1
ATOM 752 O O . GLU A 1 95 ? 19.510 -12.508 -12.792 1.00 60.00 95 GLU A O 1
ATOM 757 N N . GLN A 1 96 ? 20.697 -11.195 -14.144 1.00 74.56 96 GLN A N 1
ATOM 758 C CA . GLN A 1 96 ? 20.644 -10.058 -13.220 1.00 74.56 96 GLN A CA 1
ATOM 759 C C . GLN A 1 96 ? 19.334 -9.278 -13.304 1.00 74.56 96 GLN A C 1
ATOM 761 O O . GLN A 1 96 ? 18.957 -8.602 -12.343 1.00 74.56 96 GLN A O 1
ATOM 766 N N . HIS A 1 97 ? 18.643 -9.350 -14.439 1.00 82.38 97 HIS A N 1
ATOM 767 C CA . HIS A 1 97 ? 17.376 -8.661 -14.659 1.00 82.38 97 HIS A CA 1
ATOM 768 C C . HIS A 1 97 ? 16.276 -9.108 -13.675 1.00 82.38 97 HIS A C 1
ATOM 770 O O . HIS A 1 97 ? 15.765 -8.243 -12.956 1.00 82.38 97 HIS A O 1
ATOM 776 N N . PRO A 1 98 ? 15.995 -10.418 -13.481 1.00 85.56 98 PRO A N 1
ATOM 777 C CA . PRO A 1 98 ? 15.002 -10.868 -12.503 1.00 85.56 98 PRO A CA 1
ATOM 778 C C . PRO A 1 98 ? 15.389 -10.510 -11.063 1.00 85.56 98 PRO A C 1
ATOM 780 O O . PRO A 1 98 ? 14.522 -10.162 -10.260 1.00 85.56 98 PRO A O 1
ATOM 783 N N . LYS A 1 99 ? 16.689 -10.508 -10.729 1.00 88.88 99 LYS A N 1
ATOM 784 C CA . LYS A 1 99 ? 17.178 -10.071 -9.409 1.00 88.88 99 LYS A CA 1
ATOM 785 C C . LYS A 1 99 ? 16.944 -8.574 -9.181 1.00 88.88 99 LYS A C 1
ATOM 787 O O . LYS A 1 99 ? 16.510 -8.182 -8.100 1.00 88.88 99 LYS A O 1
ATOM 792 N N . LYS A 1 100 ? 17.203 -7.728 -10.185 1.00 91.00 100 LYS A N 1
ATOM 793 C CA . LYS A 1 100 ? 16.964 -6.274 -10.118 1.00 91.00 100 LYS A CA 1
ATOM 794 C C . LYS A 1 100 ? 15.470 -5.955 -10.006 1.00 91.00 100 LYS A C 1
ATOM 796 O O . LYS A 1 100 ? 15.106 -5.109 -9.195 1.00 91.00 100 LYS A O 1
ATOM 801 N N . ILE A 1 101 ? 14.618 -6.672 -10.741 1.00 92.00 101 ILE A N 1
ATOM 802 C CA . ILE A 1 101 ? 13.154 -6.568 -10.622 1.00 92.00 101 ILE A CA 1
ATOM 803 C C . ILE A 1 101 ? 12.705 -6.938 -9.214 1.00 92.00 101 ILE A C 1
ATOM 805 O O . ILE A 1 101 ? 11.996 -6.168 -8.575 1.00 92.00 101 ILE A O 1
ATOM 809 N N . ARG A 1 102 ? 13.157 -8.086 -8.697 1.00 91.62 102 ARG A N 1
ATOM 810 C CA . ARG A 1 102 ? 12.831 -8.511 -7.334 1.00 91.62 102 ARG A CA 1
ATOM 811 C C . ARG A 1 102 ? 13.212 -7.438 -6.311 1.00 91.62 102 ARG A C 1
ATOM 813 O O . ARG A 1 102 ? 12.378 -7.058 -5.498 1.00 91.62 102 ARG A O 1
ATOM 820 N N . ARG A 1 103 ? 14.430 -6.894 -6.400 1.00 92.50 103 ARG A N 1
ATOM 821 C CA . ARG A 1 103 ? 14.896 -5.813 -5.514 1.00 92.50 103 ARG A CA 1
ATOM 822 C C . ARG A 1 103 ? 14.047 -4.544 -5.615 1.00 92.50 103 ARG A C 1
ATOM 824 O O . ARG A 1 103 ? 13.889 -3.861 -4.609 1.00 92.50 103 ARG A O 1
ATOM 831 N N . LEU A 1 104 ? 13.507 -4.226 -6.794 1.00 94.75 104 LEU A N 1
ATOM 832 C CA . LEU A 1 104 ? 12.600 -3.090 -6.981 1.00 94.75 104 LEU A CA 1
ATOM 833 C C . LEU A 1 104 ? 11.273 -3.302 -6.234 1.00 94.75 104 LEU A C 1
ATOM 835 O O . LEU A 1 104 ? 10.830 -2.395 -5.534 1.00 94.75 104 LEU A O 1
ATOM 839 N N . PHE A 1 105 ? 10.674 -4.494 -6.323 1.00 95.25 105 PHE A N 1
ATOM 840 C CA . PHE A 1 105 ? 9.485 -4.831 -5.532 1.00 95.25 105 PHE A CA 1
ATOM 841 C C . PHE A 1 105 ? 9.778 -4.789 -4.026 1.00 95.25 105 PHE A C 1
ATOM 843 O O . PHE A 1 105 ? 9.028 -4.171 -3.278 1.00 95.25 105 PHE A O 1
ATOM 850 N N . GLU A 1 106 ? 10.892 -5.377 -3.579 1.00 94.75 106 GLU A N 1
ATOM 851 C CA . GLU A 1 106 ? 11.304 -5.345 -2.166 1.00 94.75 106 GLU A CA 1
ATOM 852 C C . GLU A 1 106 ? 11.517 -3.913 -1.660 1.00 94.75 106 GLU A C 1
ATOM 854 O O . GLU A 1 106 ? 11.118 -3.571 -0.548 1.00 94.75 106 GLU A O 1
ATOM 859 N N . TRP A 1 107 ? 12.147 -3.060 -2.471 1.00 95.38 107 TRP A N 1
ATOM 860 C CA . TRP A 1 107 ? 12.295 -1.641 -2.167 1.00 95.38 107 TRP A CA 1
ATOM 861 C C . TRP A 1 107 ? 10.933 -0.956 -2.020 1.00 95.38 107 TRP A C 1
ATOM 863 O O . TRP A 1 107 ? 10.719 -0.278 -1.017 1.00 95.38 107 TRP A O 1
ATOM 873 N N . ALA A 1 108 ? 10.007 -1.179 -2.955 1.00 96.31 108 ALA A N 1
ATOM 874 C CA . ALA A 1 108 ? 8.685 -0.562 -2.913 1.00 96.31 108 ALA A CA 1
ATOM 875 C C . ALA A 1 108 ? 7.883 -1.025 -1.687 1.00 96.31 108 ALA A C 1
ATOM 877 O O . ALA A 1 108 ? 7.263 -0.202 -1.021 1.00 96.31 108 ALA A O 1
ATOM 878 N N . ILE A 1 109 ? 7.951 -2.315 -1.334 1.00 95.44 109 ILE A N 1
ATOM 879 C CA . ILE A 1 109 ? 7.347 -2.861 -0.110 1.00 95.44 109 ILE A CA 1
ATOM 880 C C . ILE A 1 109 ? 7.921 -2.177 1.130 1.00 95.44 109 ILE A C 1
ATOM 882 O O . ILE A 1 109 ? 7.159 -1.640 1.932 1.00 95.44 109 ILE A O 1
ATOM 886 N N . ARG A 1 110 ? 9.255 -2.124 1.267 1.00 95.31 110 ARG A N 1
ATOM 887 C CA . ARG A 1 110 ? 9.902 -1.436 2.397 1.00 95.31 110 ARG A CA 1
ATOM 888 C C . ARG A 1 110 ? 9.476 0.023 2.485 1.00 95.31 110 ARG A C 1
ATOM 890 O O . ARG A 1 110 ? 9.205 0.505 3.580 1.00 95.31 110 ARG A O 1
ATOM 897 N N . LYS A 1 111 ? 9.387 0.710 1.345 1.00 95.94 111 LYS A N 1
ATOM 898 C CA . LYS A 1 111 ? 8.970 2.108 1.293 1.00 95.94 111 LYS A CA 1
ATOM 899 C C . LYS A 1 111 ? 7.513 2.278 1.731 1.00 95.94 111 LYS A C 1
ATOM 901 O O . LYS A 1 111 ? 7.246 3.078 2.614 1.00 95.94 111 LYS A O 1
ATOM 906 N N . MET A 1 112 ? 6.594 1.455 1.229 1.00 96.12 112 MET A N 1
ATOM 907 C CA . MET A 1 112 ? 5.188 1.480 1.651 1.00 96.12 112 MET A CA 1
ATOM 908 C C . MET A 1 112 ? 4.991 1.107 3.130 1.00 96.12 112 MET A C 1
ATOM 910 O O . MET A 1 112 ? 4.087 1.643 3.765 1.00 96.12 112 MET A O 1
ATOM 914 N N . MET A 1 113 ? 5.825 0.226 3.696 1.00 94.94 113 MET A N 1
ATOM 915 C CA . MET A 1 113 ? 5.824 -0.060 5.139 1.00 94.94 113 MET A CA 1
ATOM 916 C C . MET A 1 113 ? 6.315 1.132 5.966 1.00 94.94 113 MET A C 1
ATOM 918 O O . MET A 1 113 ? 5.781 1.405 7.040 1.00 94.94 113 MET A O 1
ATOM 922 N N . GLN A 1 114 ? 7.344 1.838 5.490 1.00 94.50 114 GLN A N 1
ATOM 923 C CA . GLN A 1 114 ? 7.834 3.069 6.121 1.00 94.50 114 GLN A CA 1
ATOM 924 C C . GLN A 1 114 ? 6.796 4.186 6.062 1.00 94.50 114 GLN A C 1
ATOM 926 O O . GLN A 1 114 ? 6.634 4.912 7.034 1.00 94.50 114 GLN A O 1
ATOM 931 N N . ASP A 1 115 ? 6.070 4.279 4.951 1.00 93.75 115 ASP A N 1
ATOM 932 C CA . ASP A 1 115 ? 5.003 5.257 4.749 1.00 93.75 115 ASP A CA 1
ATOM 933 C C . ASP A 1 115 ? 3.705 4.869 5.504 1.00 93.75 115 ASP A C 1
ATOM 935 O O . ASP A 1 115 ? 2.705 5.571 5.404 1.00 93.75 115 ASP A O 1
ATOM 939 N N . GLY A 1 116 ? 3.684 3.740 6.229 1.00 93.06 116 GLY A N 1
ATOM 940 C CA . GLY A 1 116 ? 2.525 3.280 7.008 1.00 93.06 116 GLY A CA 1
ATOM 941 C C . GLY A 1 116 ? 1.358 2.738 6.173 1.00 93.06 116 GLY A C 1
ATOM 942 O O . GLY A 1 116 ? 0.300 2.440 6.722 1.00 93.06 116 GLY A O 1
ATOM 943 N N . PHE A 1 117 ? 1.540 2.587 4.859 1.00 94.94 117 PHE A N 1
ATOM 944 C CA . PHE A 1 117 ? 0.502 2.149 3.922 1.00 94.94 117 PHE A CA 1
ATOM 945 C C . PHE A 1 117 ? 0.203 0.644 4.040 1.00 94.94 117 PHE A C 1
ATOM 947 O O . PHE A 1 117 ? -0.945 0.214 3.938 1.00 94.94 117 PHE A O 1
ATOM 954 N N . ILE A 1 118 ? 1.232 -0.172 4.280 1.00 95.81 118 ILE A N 1
ATOM 955 C CA . ILE A 1 118 ? 1.108 -1.619 4.524 1.00 95.81 118 ILE A CA 1
ATOM 956 C C . ILE A 1 118 ? 1.869 -2.008 5.791 1.00 95.81 118 ILE A C 1
ATOM 958 O O . ILE A 1 118 ? 2.782 -1.310 6.223 1.00 95.81 118 ILE A O 1
ATOM 962 N N . THR A 1 119 ? 1.535 -3.162 6.357 1.00 94.38 119 THR A N 1
ATOM 963 C CA . THR A 1 119 ? 2.264 -3.762 7.478 1.00 94.38 119 THR A CA 1
ATOM 964 C C . THR A 1 119 ? 2.377 -5.278 7.319 1.00 94.38 119 THR A C 1
ATOM 966 O O . THR A 1 119 ? 1.865 -5.834 6.350 1.00 94.38 119 THR A O 1
ATOM 969 N N . LEU A 1 120 ? 3.056 -5.961 8.240 1.00 93.00 120 LEU A N 1
ATOM 970 C CA . LEU A 1 120 ? 3.070 -7.423 8.289 1.00 93.00 120 LEU A CA 1
ATOM 971 C C . LEU A 1 120 ? 1.683 -7.954 8.695 1.00 93.00 120 LEU A C 1
ATOM 973 O O . LEU A 1 120 ? 1.021 -7.418 9.587 1.00 93.00 120 LEU A O 1
ATOM 977 N N . ALA A 1 121 ? 1.230 -9.019 8.043 1.00 89.19 121 ALA A N 1
ATOM 978 C CA . ALA A 1 121 ? -0.027 -9.677 8.385 1.00 89.19 121 ALA A CA 1
ATOM 979 C C . ALA A 1 121 ? 0.059 -10.371 9.760 1.00 89.19 121 ALA A C 1
ATOM 981 O O . ALA A 1 121 ? 1.152 -10.646 10.263 1.00 89.19 121 ALA A O 1
ATOM 982 N N . GLU A 1 122 ? -1.088 -10.647 10.393 1.00 83.62 122 GLU A N 1
ATOM 983 C CA . GLU A 1 122 ? -1.101 -11.429 11.638 1.00 83.62 122 GLU A CA 1
ATOM 984 C C . GLU A 1 122 ? -0.613 -12.860 11.370 1.00 83.62 122 GLU A C 1
ATOM 986 O O . GLU A 1 122 ? -0.736 -13.382 10.259 1.00 83.62 122 GLU A O 1
ATOM 991 N N . ARG A 1 123 ? -0.057 -13.525 12.391 1.00 71.19 123 ARG A N 1
ATOM 992 C CA . ARG A 1 123 ? 0.430 -14.909 12.249 1.00 71.19 123 ARG A CA 1
ATOM 993 C C . ARG A 1 123 ? -0.670 -15.850 11.744 1.00 71.19 123 ARG A C 1
ATOM 995 O O . ARG A 1 123 ? -0.388 -16.683 10.885 1.00 71.19 123 ARG A O 1
ATOM 1002 N N . ASP A 1 124 ? -1.907 -15.642 12.189 1.00 68.00 124 ASP A N 1
ATOM 1003 C CA . ASP A 1 124 ? -3.078 -16.419 11.765 1.00 68.00 124 ASP A CA 1
ATOM 1004 C C . ASP A 1 124 ? -3.428 -16.194 10.283 1.00 68.00 124 ASP A C 1
ATOM 1006 O O . ASP A 1 124 ? -3.843 -17.117 9.592 1.00 68.00 124 ASP A O 1
ATOM 1010 N N . ASP A 1 125 ? -3.196 -14.990 9.755 1.00 63.97 125 ASP A N 1
ATOM 1011 C CA . ASP A 1 125 ? -3.390 -14.689 8.331 1.00 63.97 125 ASP A CA 1
ATOM 1012 C C . ASP A 1 125 ? -2.277 -15.321 7.473 1.00 63.97 125 ASP A C 1
ATOM 1014 O O . ASP A 1 125 ? -2.498 -15.764 6.344 1.00 63.97 125 ASP A O 1
ATOM 1018 N N . SER A 1 126 ? -1.053 -15.365 8.009 1.00 60.75 126 SER A N 1
ATOM 1019 C CA . SER A 1 126 ? 0.120 -15.891 7.306 1.00 60.75 126 SER A CA 1
ATOM 1020 C C . SER A 1 126 ? 0.097 -17.416 7.148 1.00 60.75 126 SER A C 1
ATOM 1022 O O . SER A 1 126 ? 0.601 -17.940 6.152 1.00 60.75 126 SER A O 1
ATOM 1024 N N . SER A 1 127 ? -0.513 -18.139 8.094 1.00 59.78 127 SER A N 1
ATOM 1025 C CA . SER A 1 127 ? -0.645 -19.599 8.033 1.00 59.78 127 SER A CA 1
ATOM 1026 C C . SER A 1 127 ? -1.600 -20.034 6.918 1.00 59.78 127 SER A C 1
ATOM 1028 O O . SER A 1 127 ? -1.305 -21.001 6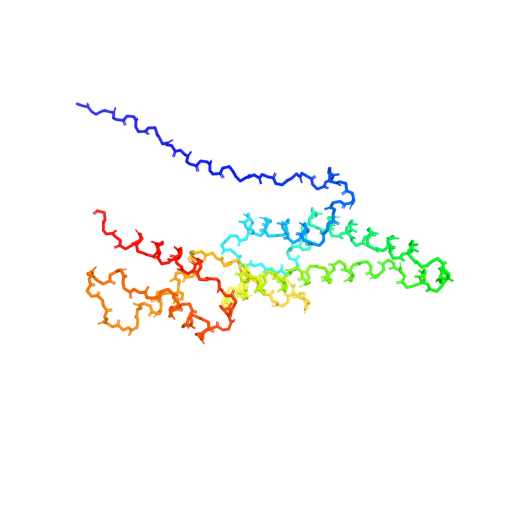.215 1.00 59.78 127 SER A O 1
ATOM 1030 N N . LEU A 1 128 ? -2.673 -19.272 6.676 1.00 61.00 128 LEU A N 1
ATOM 1031 C CA . LEU A 1 128 ? -3.623 -19.512 5.583 1.00 61.00 128 LEU A CA 1
ATOM 1032 C C . LEU A 1 128 ? -2.971 -19.369 4.200 1.00 61.00 128 LEU A C 1
ATOM 1034 O O . LEU A 1 128 ? -3.236 -20.168 3.302 1.00 61.00 128 LEU A O 1
ATOM 1038 N N . LEU A 1 129 ? -2.072 -18.393 4.028 1.00 62.69 129 LEU A N 1
ATOM 1039 C CA . LEU A 1 129 ? -1.321 -18.233 2.778 1.00 62.69 129 LEU A CA 1
ATOM 1040 C C . LEU A 1 129 ? -0.304 -19.361 2.557 1.00 62.69 129 LEU A C 1
ATOM 1042 O O . LEU A 1 129 ? -0.126 -19.807 1.424 1.00 62.69 129 LEU A O 1
ATOM 1046 N N . ARG A 1 130 ? 0.341 -19.843 3.627 1.00 58.53 130 ARG A N 1
ATOM 1047 C CA . ARG A 1 130 ? 1.322 -20.940 3.559 1.00 58.53 130 ARG A CA 1
ATOM 1048 C C . ARG A 1 130 ? 0.682 -22.305 3.318 1.00 58.53 130 ARG A C 1
ATOM 1050 O O . ARG A 1 130 ? 1.281 -23.124 2.635 1.00 58.53 130 ARG A O 1
ATOM 1057 N N . ALA A 1 131 ? -0.520 -22.547 3.840 1.00 59.00 131 ALA A N 1
ATOM 1058 C CA . ALA A 1 131 ? -1.234 -23.807 3.627 1.00 59.00 131 ALA A CA 1
ATOM 1059 C C . ALA A 1 131 ? -1.629 -24.017 2.153 1.00 59.00 131 ALA A C 1
ATOM 1061 O O . ALA A 1 131 ? -1.626 -25.144 1.666 1.00 59.00 131 ALA A O 1
ATOM 1062 N N . ASN A 1 132 ? -1.917 -22.930 1.432 1.00 56.56 132 ASN A N 1
ATOM 1063 C CA . ASN A 1 132 ? -2.387 -22.988 0.047 1.00 56.56 132 ASN A CA 1
ATOM 1064 C C . ASN A 1 132 ? -1.279 -22.902 -1.010 1.00 56.56 132 ASN A C 1
ATOM 1066 O O . ASN A 1 132 ? -1.568 -23.057 -2.197 1.00 56.56 132 ASN A O 1
ATOM 1070 N N . ARG A 1 133 ? -0.025 -22.620 -0.636 1.00 58.19 133 ARG A N 1
ATOM 1071 C CA . ARG A 1 133 ? 1.050 -22.390 -1.609 1.00 58.19 133 ARG A CA 1
ATOM 1072 C C . ARG A 1 133 ? 2.305 -23.146 -1.220 1.00 58.19 133 ARG A C 1
ATOM 1074 O O . ARG A 1 133 ? 2.882 -22.894 -0.167 1.00 58.19 133 ARG A O 1
ATOM 1081 N N . GLY A 1 134 ? 2.729 -24.049 -2.109 1.00 50.41 134 GLY A N 1
ATOM 1082 C CA . GLY A 1 134 ? 4.017 -24.731 -2.018 1.00 50.41 134 GLY A CA 1
ATOM 1083 C C . GLY A 1 134 ? 5.116 -23.721 -1.694 1.00 50.41 134 GLY A C 1
ATOM 1084 O O . GLY A 1 134 ? 5.206 -22.671 -2.329 1.00 50.41 134 GLY A O 1
ATOM 1085 N N . ALA A 1 135 ? 5.868 -24.008 -0.634 1.00 48.22 135 ALA A N 1
ATOM 1086 C CA . ALA A 1 135 ? 6.769 -23.069 0.010 1.00 48.22 135 ALA A CA 1
ATOM 1087 C C . ALA A 1 135 ? 7.846 -22.555 -0.961 1.00 48.22 135 ALA A C 1
ATOM 1089 O O . ALA A 1 135 ? 8.850 -23.223 -1.191 1.00 48.22 135 ALA A O 1
ATOM 1090 N N . ASP A 1 136 ? 7.663 -21.346 -1.496 1.00 53.94 136 ASP A N 1
ATOM 1091 C CA . ASP A 1 136 ? 8.779 -20.547 -1.996 1.00 53.94 136 ASP A CA 1
ATOM 1092 C C . ASP A 1 136 ? 9.473 -19.928 -0.767 1.00 53.94 136 ASP A C 1
ATOM 1094 O O . ASP A 1 136 ? 8.903 -19.032 -0.129 1.00 53.94 136 ASP A O 1
ATOM 1098 N N . PRO A 1 137 ? 10.690 -20.374 -0.399 1.00 52.06 137 PRO A N 1
ATOM 1099 C CA . PRO A 1 137 ? 11.398 -19.892 0.789 1.00 52.06 137 PRO A CA 1
ATOM 1100 C C . PRO A 1 137 ? 11.801 -18.413 0.685 1.00 52.06 137 PRO A C 1
ATOM 1102 O O . PRO A 1 137 ? 12.332 -17.846 1.638 1.00 52.06 137 PRO A O 1
ATOM 1105 N N . SER A 1 138 ? 11.589 -17.781 -0.474 1.00 51.28 138 SER A N 1
ATOM 1106 C CA . SER A 1 138 ? 11.887 -16.371 -0.710 1.00 51.28 138 SER A CA 1
ATOM 1107 C C . SER A 1 138 ? 10.715 -15.415 -0.451 1.00 51.28 138 SER A C 1
ATOM 1109 O O . SER A 1 138 ? 10.918 -14.201 -0.485 1.00 51.28 138 SER A O 1
ATOM 1111 N N . SER A 1 139 ? 9.515 -15.941 -0.174 1.00 59.38 139 SER A N 1
ATOM 1112 C CA . SER A 1 139 ? 8.268 -15.183 0.012 1.00 59.38 139 SER A CA 1
ATOM 1113 C C . SER A 1 139 ? 7.618 -15.484 1.369 1.00 59.38 139 SER A C 1
ATOM 1115 O O . SER A 1 139 ? 6.416 -15.728 1.466 1.00 59.38 139 SER A O 1
ATOM 1117 N N . THR A 1 140 ? 8.431 -15.510 2.419 1.00 69.00 140 THR A N 1
ATOM 1118 C CA . THR A 1 140 ? 8.048 -15.971 3.762 1.00 69.00 140 THR A CA 1
ATOM 1119 C C . THR A 1 140 ? 7.136 -14.989 4.500 1.00 69.00 140 THR A C 1
ATOM 1121 O O . THR A 1 140 ? 6.371 -15.408 5.378 1.00 69.00 140 THR A O 1
ATOM 1124 N N . ASP A 1 141 ? 7.201 -13.712 4.120 1.00 85.81 141 ASP A N 1
ATOM 1125 C CA . ASP A 1 141 ? 6.474 -12.619 4.755 1.00 85.81 141 ASP A CA 1
ATOM 1126 C C . ASP A 1 141 ? 5.151 -12.349 4.036 1.00 85.81 141 ASP A C 1
ATOM 1128 O O . ASP A 1 141 ? 5.102 -12.143 2.819 1.00 85.81 141 ASP A O 1
ATOM 1132 N N . ALA A 1 142 ? 4.080 -12.328 4.824 1.00 90.62 142 ALA A N 1
ATOM 1133 C CA . ALA A 1 142 ? 2.774 -11.856 4.403 1.00 90.62 142 ALA A CA 1
ATOM 1134 C C . ALA A 1 142 ? 2.597 -10.407 4.862 1.00 90.62 142 ALA A C 1
ATOM 1136 O O . ALA A 1 142 ? 2.892 -10.057 6.006 1.00 90.62 142 ALA A O 1
ATOM 1137 N N . TYR A 1 143 ? 2.083 -9.578 3.969 1.00 93.69 143 TYR A N 1
ATOM 1138 C CA . TYR A 1 143 ? 1.790 -8.170 4.171 1.00 93.69 143 TYR A CA 1
ATOM 1139 C C . TYR A 1 143 ? 0.282 -7.942 4.136 1.00 93.69 143 TYR A C 1
ATOM 1141 O O . TYR A 1 143 ? -0.472 -8.730 3.568 1.00 93.69 143 TYR A O 1
ATOM 1149 N N . ARG A 1 144 ? -0.169 -6.846 4.738 1.00 93.44 144 ARG A N 1
ATOM 1150 C CA . ARG A 1 144 ? -1.572 -6.442 4.759 1.00 93.44 144 ARG A CA 1
ATOM 1151 C C . ARG A 1 144 ? -1.689 -4.936 4.593 1.00 93.44 144 ARG A C 1
ATOM 1153 O O . ARG A 1 144 ? -0.876 -4.184 5.130 1.00 93.44 144 ARG A O 1
ATOM 1160 N N . LEU A 1 145 ? -2.702 -4.510 3.841 1.00 94.38 145 LEU A N 1
ATOM 1161 C CA . LEU A 1 145 ? -3.049 -3.101 3.700 1.00 94.38 145 LEU A CA 1
ATOM 1162 C C . LEU A 1 145 ? -3.544 -2.545 5.038 1.00 94.38 145 LEU A C 1
ATOM 1164 O O . LEU A 1 145 ? -4.391 -3.162 5.690 1.00 94.38 145 LEU A O 1
ATOM 1168 N N . VAL A 1 146 ? -3.030 -1.382 5.439 1.00 94.06 146 VAL A N 1
ATOM 1169 C CA . VAL A 1 146 ? -3.505 -0.699 6.643 1.00 94.06 146 VAL A CA 1
ATOM 1170 C C . VAL A 1 146 ? -4.705 0.161 6.257 1.00 94.06 146 VAL A C 1
ATOM 1172 O O . VAL A 1 146 ? -4.556 1.237 5.688 1.00 94.06 146 VAL A O 1
ATOM 1175 N N . THR A 1 147 ? -5.910 -0.336 6.530 1.00 93.06 147 THR A N 1
ATOM 1176 C CA . THR A 1 147 ? -7.158 0.414 6.324 1.00 93.06 147 THR A CA 1
ATOM 1177 C C . THR A 1 147 ? -7.794 0.798 7.658 1.00 93.06 147 THR A C 1
ATOM 1179 O O . THR A 1 147 ? -7.478 0.180 8.684 1.00 93.06 147 THR A O 1
ATOM 1182 N N . PRO A 1 148 ? -8.743 1.752 7.670 1.00 92.00 148 PRO A N 1
ATOM 1183 C CA . PRO A 1 148 ? -9.474 2.072 8.886 1.00 92.00 148 PRO A CA 1
ATOM 1184 C C . PRO A 1 148 ? -10.172 0.858 9.514 1.00 92.00 148 PRO A C 1
ATOM 1186 O O . PRO A 1 148 ? -10.188 0.683 10.731 1.00 92.00 148 PRO A O 1
ATOM 1189 N N . GLU A 1 149 ? -10.707 -0.040 8.684 1.00 92.12 149 GLU A N 1
ATOM 1190 C CA . GLU A 1 149 ? -11.367 -1.267 9.132 1.00 92.12 149 GLU A CA 1
ATOM 1191 C C . GLU A 1 149 ? -10.393 -2.246 9.783 1.00 92.12 149 GLU A C 1
ATOM 1193 O O . GLU A 1 149 ? -10.743 -2.887 10.778 1.00 92.12 149 GLU A O 1
ATOM 1198 N N . TYR A 1 150 ? -9.177 -2.354 9.242 1.00 91.06 150 TYR A N 1
ATOM 1199 C CA . TYR A 1 150 ? -8.135 -3.216 9.792 1.00 91.06 150 TYR A CA 1
ATOM 1200 C C . TYR A 1 150 ? -7.751 -2.790 11.217 1.00 91.06 150 TYR A C 1
ATOM 1202 O O . TYR A 1 150 ? -7.581 -3.635 12.099 1.00 91.06 150 TYR A O 1
ATOM 1210 N N . LEU A 1 151 ? -7.712 -1.482 11.481 1.00 91.12 151 LEU A N 1
ATOM 1211 C CA . LEU A 1 151 ? -7.355 -0.938 12.792 1.00 91.12 151 LEU A CA 1
ATOM 1212 C C . LEU A 1 151 ? -8.456 -1.036 13.840 1.00 91.12 151 LEU A C 1
ATOM 1214 O O . LEU A 1 151 ? -8.176 -0.893 15.030 1.00 91.12 151 LEU A O 1
ATOM 1218 N N . LEU A 1 152 ? -9.693 -1.358 13.461 1.00 89.19 152 LEU A N 1
ATOM 1219 C CA . LEU A 1 152 ? -10.778 -1.501 14.433 1.00 89.19 152 LEU A CA 1
ATOM 1220 C C . LEU A 1 152 ? -10.507 -2.586 15.468 1.00 89.19 152 LEU A C 1
ATOM 1222 O O . LEU A 1 152 ? -10.903 -2.433 16.621 1.00 89.19 152 LEU A O 1
ATOM 1226 N N . ARG A 1 153 ? -9.877 -3.700 15.078 1.00 87.69 153 ARG A N 1
ATOM 1227 C CA . ARG A 1 153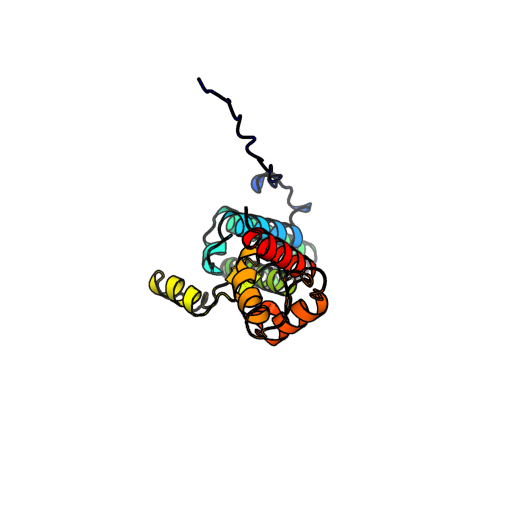 ? -9.582 -4.800 16.006 1.00 87.69 153 ARG A CA 1
ATOM 1228 C C . ARG A 1 153 ? -8.579 -4.376 17.090 1.00 87.69 153 ARG A C 1
ATOM 1230 O O . ARG A 1 153 ? -8.921 -4.536 18.263 1.00 87.69 153 ARG A O 1
ATOM 1237 N N . PRO A 1 154 ? -7.389 -3.834 16.767 1.00 88.88 154 PRO A N 1
ATOM 1238 C CA . PRO A 1 154 ? -6.470 -3.343 17.792 1.00 88.88 154 PRO A CA 1
ATOM 1239 C C . PRO A 1 154 ? -7.033 -2.132 18.552 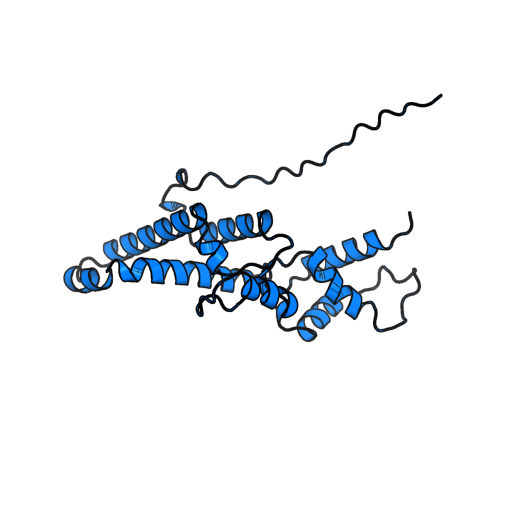1.00 88.88 154 PRO A C 1
ATOM 1241 O O . PRO A 1 154 ? -6.893 -2.080 19.772 1.00 88.88 154 PRO A O 1
ATOM 1244 N N . LEU A 1 155 ? -7.766 -1.222 17.897 1.00 87.88 155 LEU A N 1
ATOM 1245 C CA . LEU A 1 155 ? -8.424 -0.105 18.586 1.00 87.88 155 LEU A CA 1
ATOM 1246 C C . LEU A 1 155 ? -9.472 -0.578 19.594 1.00 87.88 155 LEU A C 1
ATOM 1248 O O . LEU A 1 155 ? -9.488 -0.095 20.716 1.00 87.88 155 LEU A O 1
ATOM 1252 N N . ARG A 1 156 ? -10.299 -1.575 19.261 1.00 86.06 156 ARG A N 1
ATOM 1253 C CA . ARG A 1 156 ? -11.253 -2.181 20.208 1.00 86.06 156 ARG A CA 1
ATOM 1254 C C . ARG A 1 156 ? -10.577 -2.720 21.461 1.00 86.06 156 ARG A C 1
ATOM 1256 O O . ARG A 1 156 ? -11.149 -2.595 22.535 1.00 86.06 156 ARG A O 1
ATOM 1263 N N . LYS A 1 157 ? -9.385 -3.313 21.330 1.00 84.44 157 LYS A N 1
ATOM 1264 C CA . LYS A 1 157 ? -8.611 -3.791 22.485 1.00 84.44 157 LYS A CA 1
ATOM 1265 C C . LYS A 1 157 ? -8.164 -2.627 23.367 1.00 84.44 157 LYS A C 1
ATOM 1267 O O . LYS A 1 157 ? -8.303 -2.718 24.577 1.00 84.44 157 LYS A O 1
ATOM 1272 N N . LEU A 1 158 ? -7.683 -1.535 22.770 1.00 83.31 158 LEU A N 1
ATOM 1273 C CA . LEU A 1 158 ? -7.246 -0.341 23.506 1.00 83.31 158 LEU A CA 1
ATOM 1274 C C . LEU A 1 158 ? -8.407 0.431 24.148 1.00 83.31 158 LEU A C 1
ATOM 1276 O O . LEU A 1 158 ? -8.266 0.956 25.247 1.00 83.31 158 LEU A O 1
ATOM 1280 N N . LEU A 1 159 ? -9.554 0.480 23.474 1.00 80.81 159 LEU A N 1
ATOM 1281 C CA . LEU A 1 159 ? -10.775 1.135 23.945 1.00 80.81 159 LEU A CA 1
ATOM 1282 C C . LEU A 1 159 ? -11.600 0.249 24.900 1.00 80.81 159 LEU A C 1
ATOM 1284 O O . LEU A 1 159 ? -12.596 0.709 25.448 1.00 80.81 159 LEU A O 1
ATOM 1288 N N . GLY A 1 160 ? -11.231 -1.029 25.055 1.00 63.28 160 GLY A N 1
ATOM 1289 C CA . GLY A 1 160 ? -12.019 -2.075 25.715 1.00 63.28 160 GLY A CA 1
ATOM 1290 C C . GLY A 1 160 ? -11.352 -2.751 26.915 1.00 63.28 160 GLY A C 1
ATOM 1291 O O . GLY A 1 160 ? -11.817 -3.811 27.322 1.00 63.28 160 GLY A O 1
ATOM 1292 N N . THR A 1 161 ? -10.289 -2.175 27.484 1.00 54.75 161 THR A N 1
ATOM 1293 C CA . THR A 1 161 ? -9.615 -2.696 28.693 1.00 54.75 161 THR A CA 1
ATOM 1294 C C . THR A 1 161 ? -9.817 -1.859 29.955 1.00 54.75 161 THR A C 1
ATOM 1296 O O . THR A 1 161 ? -9.656 -2.406 31.038 1.00 54.75 161 THR A O 1
ATOM 1299 N N . ASN A 1 162 ? -10.257 -0.599 29.868 1.00 46.66 162 ASN A N 1
ATOM 1300 C CA . ASN A 1 162 ? -10.538 0.224 31.050 1.00 46.66 162 ASN A CA 1
ATOM 1301 C C . ASN A 1 162 ? -11.980 0.741 31.014 1.00 46.66 162 ASN A C 1
ATOM 1303 O O . ASN A 1 162 ? -12.374 1.433 30.077 1.00 46.66 162 ASN A O 1
ATOM 1307 N N . GLY A 1 163 ? -12.760 0.418 32.048 1.00 44.19 163 GLY A N 1
ATOM 1308 C CA . GLY A 1 163 ? -14.139 0.864 32.261 1.00 44.19 163 GLY A CA 1
ATOM 1309 C C . GLY A 1 163 ? -14.279 2.363 32.549 1.00 44.19 163 GLY A C 1
ATOM 1310 O O . GLY A 1 163 ? -14.798 2.743 33.589 1.00 44.19 163 GLY A O 1
ATOM 1311 N N . PHE A 1 164 ? -13.850 3.218 31.624 1.00 47.44 164 PHE A N 1
ATOM 1312 C CA . PHE A 1 164 ? -14.049 4.663 31.683 1.00 47.44 164 PHE A CA 1
ATOM 1313 C C . PHE A 1 164 ? -14.456 5.194 30.310 1.00 47.44 164 PHE A C 1
ATOM 1315 O O . PHE A 1 164 ? -13.610 5.615 29.533 1.00 47.44 164 PHE A O 1
ATOM 1322 N N . ALA A 1 165 ? -15.755 5.202 30.021 1.00 43.19 165 ALA A N 1
ATOM 1323 C CA . ALA A 1 165 ? -16.377 6.298 29.278 1.00 43.19 165 ALA A CA 1
ATOM 1324 C C . ALA A 1 165 ? -17.895 6.125 29.294 1.00 43.19 165 ALA A C 1
ATOM 1326 O O . ALA A 1 165 ? -18.481 5.373 28.517 1.00 43.19 165 ALA A O 1
ATOM 1327 N N . SER A 1 166 ? -18.519 6.887 30.185 1.00 44.66 166 SER A N 1
ATOM 1328 C CA . SER A 1 166 ? -19.871 7.388 29.981 1.00 44.66 166 SER A CA 1
ATOM 1329 C C . SER A 1 166 ? -20.009 7.935 28.543 1.00 44.66 166 SER A C 1
ATOM 1331 O O . SER A 1 166 ? -19.056 8.546 28.045 1.00 44.66 166 SER A O 1
ATOM 1333 N N . PRO A 1 167 ? -21.158 7.754 27.866 1.00 50.75 167 PRO A N 1
ATOM 1334 C CA . PRO A 1 167 ? -21.378 8.196 26.481 1.00 50.75 167 PRO A CA 1
ATOM 1335 C C . PRO A 1 167 ? -21.125 9.698 26.236 1.00 50.75 167 PRO A C 1
ATOM 1337 O O . PRO A 1 167 ? -20.952 10.102 25.090 1.00 50.75 167 PRO A O 1
ATOM 1340 N N . ASN A 1 168 ? -21.000 10.508 27.293 1.00 47.50 168 ASN A N 1
ATOM 1341 C CA . ASN A 1 168 ? -20.660 11.932 27.216 1.00 47.50 168 ASN A CA 1
ATOM 1342 C C . ASN A 1 168 ? -19.163 12.247 26.987 1.00 47.50 168 ASN A C 1
ATOM 1344 O O . ASN A 1 168 ? -18.842 13.406 26.750 1.00 47.50 168 ASN A O 1
ATOM 1348 N N . ASN A 1 169 ? -18.252 11.261 27.005 1.00 46.28 169 ASN A N 1
ATOM 1349 C CA . ASN A 1 169 ? -16.806 11.462 26.761 1.00 46.28 169 ASN A CA 1
ATOM 1350 C C . ASN A 1 169 ? -16.324 10.997 25.371 1.00 46.28 169 ASN A C 1
ATOM 1352 O O . ASN A 1 169 ? -15.123 10.906 25.123 1.00 46.28 169 ASN A O 1
ATOM 1356 N N . ALA A 1 170 ? -17.234 10.736 24.426 1.00 49.50 170 ALA A N 1
ATOM 1357 C CA . ALA A 1 170 ? -16.876 10.349 23.054 1.00 49.50 170 ALA A CA 1
ATOM 1358 C C . ALA A 1 170 ? -16.004 11.396 22.317 1.00 49.50 170 ALA A C 1
ATOM 1360 O O . ALA A 1 170 ? -15.333 11.060 21.346 1.00 49.50 170 ALA A O 1
ATOM 1361 N N . ALA A 1 171 ? -15.975 12.644 22.800 1.00 47.50 171 ALA A N 1
ATOM 1362 C CA . ALA A 1 171 ? -15.152 13.730 22.269 1.00 47.50 171 ALA A CA 1
ATOM 1363 C C . ALA A 1 171 ? -13.729 13.818 22.869 1.00 47.50 171 ALA A C 1
ATOM 1365 O O . ALA A 1 171 ? -12.966 14.686 22.457 1.00 47.50 171 ALA A O 1
ATOM 1366 N N . SER A 1 172 ? -13.355 12.969 23.839 1.00 53.75 172 SER A N 1
ATOM 1367 C CA . SER A 1 172 ? -12.145 13.178 24.657 1.00 53.75 172 SER A CA 1
ATOM 1368 C C . SER A 1 172 ? -11.007 12.183 24.418 1.00 53.75 172 SER A C 1
ATOM 1370 O O . SER A 1 172 ? -10.057 12.152 25.199 1.00 53.75 172 SER A O 1
ATOM 1372 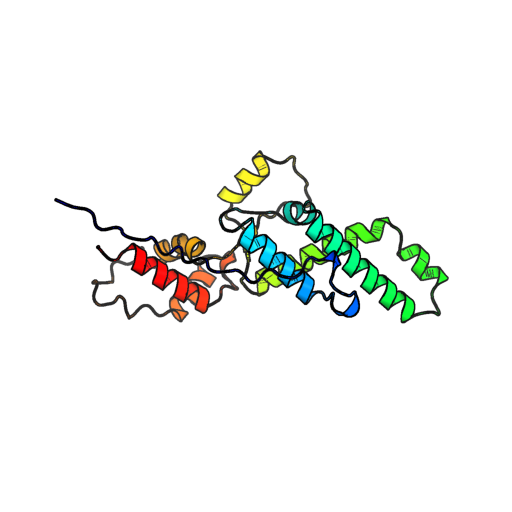N N . HIS A 1 173 ? -11.102 11.305 23.419 1.00 67.25 173 HIS A N 1
ATOM 1373 C CA . HIS A 1 173 ? -10.013 10.370 23.145 1.00 67.25 173 HIS A CA 1
ATOM 1374 C C . HIS A 1 173 ? -8.932 11.072 22.334 1.00 67.25 173 HIS A C 1
ATOM 1376 O O . HIS A 1 173 ? -9.120 11.356 21.150 1.00 67.25 173 HIS A O 1
ATOM 1382 N N . ASP A 1 174 ? -7.803 11.350 22.984 1.00 82.94 174 ASP A N 1
ATOM 1383 C CA . ASP A 1 174 ? -6.654 11.927 22.311 1.00 82.94 174 ASP A CA 1
ATOM 1384 C C . ASP A 1 174 ? -6.127 10.952 21.246 1.00 82.94 174 ASP A C 1
ATOM 1386 O O . ASP A 1 174 ? -5.584 9.878 21.524 1.00 82.94 174 ASP A O 1
ATOM 1390 N N . THR A 1 175 ? -6.328 11.334 19.986 1.00 87.19 175 THR A N 1
ATOM 1391 C CA . THR A 1 175 ? -5.843 10.603 18.812 1.00 87.19 175 THR A CA 1
ATOM 1392 C C . THR A 1 175 ? -4.328 10.404 18.836 1.00 87.19 175 THR A C 1
ATOM 1394 O O . THR A 1 175 ? -3.853 9.389 18.323 1.00 87.19 175 THR A O 1
ATOM 1397 N N . GLU A 1 176 ? -3.565 11.339 19.414 1.00 88.31 176 GLU A N 1
ATOM 1398 C CA . GLU A 1 176 ? -2.110 11.216 19.520 1.00 88.31 176 GLU A CA 1
ATOM 1399 C C . GLU A 1 176 ? -1.740 10.130 20.520 1.00 88.31 176 GLU A C 1
ATOM 1401 O O . GLU A 1 176 ? -0.979 9.221 20.182 1.00 88.31 176 GLU A O 1
ATOM 1406 N N . GLU A 1 177 ? -2.348 10.163 21.707 1.00 88.06 177 GLU A N 1
ATOM 1407 C CA . GLU A 1 177 ? -2.154 9.144 22.731 1.00 88.06 177 GLU A CA 1
ATOM 1408 C C . GLU A 1 177 ? -2.513 7.743 22.214 1.00 88.06 177 GLU A C 1
ATOM 1410 O O . GLU A 1 177 ? -1.744 6.795 22.382 1.00 88.06 177 GLU A O 1
ATOM 1415 N N . LEU A 1 178 ? -3.649 7.594 21.527 1.00 89.06 178 LEU A N 1
ATOM 1416 C CA . LEU A 1 178 ? -4.050 6.308 20.951 1.00 89.06 178 LEU A CA 1
ATOM 1417 C C . LEU A 1 178 ? -3.092 5.831 19.859 1.00 89.06 178 LEU A C 1
ATOM 1419 O O . LEU A 1 178 ? -2.773 4.642 19.799 1.00 89.06 178 LEU A O 1
ATOM 1423 N N . THR A 1 179 ? -2.597 6.746 19.026 1.00 91.94 179 THR A N 1
ATOM 1424 C CA . THR A 1 179 ? -1.590 6.426 18.009 1.00 91.94 179 THR A CA 1
ATOM 1425 C C . THR A 1 179 ? -0.289 5.959 18.665 1.00 91.94 179 THR A C 1
ATOM 1427 O O . THR A 1 179 ? 0.279 4.946 18.255 1.00 91.94 179 THR A O 1
ATOM 1430 N N . ALA A 1 180 ? 0.166 6.640 19.721 1.00 90.31 180 ALA A N 1
ATOM 1431 C CA . ALA A 1 180 ? 1.347 6.244 20.483 1.00 90.31 180 ALA A CA 1
ATOM 1432 C C . ALA A 1 180 ? 1.166 4.864 21.135 1.00 90.31 180 ALA A C 1
ATOM 1434 O O . ALA A 1 180 ? 2.029 3.998 21.001 1.00 90.31 180 ALA A O 1
ATOM 1435 N N . ARG A 1 181 ? 0.012 4.615 21.765 1.00 89.69 181 ARG A N 1
ATOM 1436 C CA . ARG A 1 181 ? -0.320 3.314 22.365 1.00 89.69 181 ARG A CA 1
ATOM 1437 C C . ARG A 1 181 ? -0.361 2.191 21.328 1.00 89.69 181 ARG A C 1
ATOM 1439 O O . ARG A 1 181 ? 0.165 1.118 21.600 1.00 89.69 181 ARG A O 1
ATOM 1446 N N . LEU A 1 182 ? -0.922 2.426 20.138 1.00 90.56 182 LEU A N 1
ATOM 1447 C CA . LEU A 1 182 ? -0.907 1.448 19.040 1.00 90.56 182 LEU A CA 1
ATOM 1448 C C . LEU A 1 182 ? 0.518 1.091 18.607 1.00 90.56 182 LEU A C 1
ATOM 1450 O O . LEU A 1 182 ? 0.817 -0.088 18.433 1.00 90.56 182 LEU A O 1
ATOM 1454 N N . ARG A 1 183 ? 1.390 2.095 18.467 1.00 92.88 183 ARG A N 1
ATOM 1455 C CA . ARG A 1 183 ? 2.798 1.907 18.084 1.00 92.88 183 ARG A CA 1
ATOM 1456 C C . ARG A 1 183 ? 3.597 1.112 19.120 1.00 92.88 183 ARG A C 1
ATOM 1458 O O . ARG A 1 183 ? 4.537 0.431 18.738 1.00 92.88 183 ARG A O 1
ATOM 1465 N N . ILE A 1 184 ? 3.238 1.213 20.403 1.00 90.12 184 ILE A N 1
ATOM 1466 C CA . ILE A 1 184 ? 3.864 0.459 21.504 1.00 90.12 184 ILE A CA 1
ATOM 1467 C C . ILE A 1 184 ? 3.293 -0.961 21.603 1.00 90.12 184 ILE A C 1
ATOM 1469 O O . ILE A 1 184 ? 4.019 -1.896 21.925 1.00 90.12 184 ILE A O 1
ATOM 1473 N N . LEU A 1 185 ? 1.991 -1.126 21.351 1.00 87.75 185 LEU A N 1
ATOM 1474 C CA . LEU A 1 185 ? 1.295 -2.404 21.505 1.00 87.75 185 LEU A CA 1
ATOM 1475 C C . LEU A 1 185 ? 1.818 -3.474 20.540 1.00 87.75 185 LEU A C 1
ATOM 1477 O O . LEU A 1 185 ? 1.875 -4.649 20.899 1.00 87.75 185 LEU A O 1
ATOM 1481 N N . ASP A 1 186 ? 2.127 -3.079 19.307 1.00 88.56 186 ASP A N 1
ATOM 1482 C CA . ASP A 1 186 ? 2.548 -3.991 18.251 1.00 88.56 186 ASP A CA 1
ATOM 1483 C C . ASP A 1 186 ? 3.442 -3.252 17.244 1.00 88.56 186 ASP A C 1
ATOM 1485 O O . ASP A 1 186 ? 3.023 -2.269 16.623 1.00 88.56 186 ASP A O 1
ATOM 1489 N N . ASP A 1 187 ? 4.666 -3.755 17.049 1.00 88.69 187 ASP A N 1
ATOM 1490 C CA . ASP A 1 187 ? 5.679 -3.179 16.150 1.00 88.69 187 ASP A CA 1
ATOM 1491 C C . ASP A 1 187 ? 5.172 -2.989 14.714 1.00 88.69 187 ASP A C 1
ATOM 1493 O O . ASP A 1 187 ? 5.646 -2.122 13.975 1.00 88.69 187 ASP A O 1
ATOM 1497 N N . ARG A 1 188 ? 4.164 -3.767 14.311 1.00 90.62 188 ARG A N 1
ATOM 1498 C CA . ARG A 1 188 ? 3.507 -3.653 13.005 1.00 90.62 188 ARG A CA 1
ATOM 1499 C C . ARG A 1 188 ? 2.864 -2.286 12.788 1.00 90.62 188 ARG A C 1
ATOM 1501 O O . ARG A 1 188 ? 2.758 -1.844 11.645 1.00 90.62 188 ARG A O 1
ATOM 1508 N N . PHE A 1 189 ? 2.452 -1.601 13.849 1.00 91.62 189 PHE A N 1
ATOM 1509 C CA . PHE A 1 189 ? 1.829 -0.281 13.767 1.00 91.62 189 PHE A CA 1
ATOM 1510 C C . PHE A 1 189 ? 2.817 0.865 13.981 1.00 91.62 189 PHE A C 1
ATOM 1512 O O . PHE A 1 189 ? 2.395 2.018 14.009 1.00 91.62 189 PHE A O 1
ATOM 1519 N N . ARG A 1 190 ? 4.126 0.593 14.083 1.00 92.62 190 ARG A N 1
ATOM 1520 C CA . ARG A 1 190 ? 5.158 1.602 14.375 1.00 92.62 190 ARG A CA 1
ATOM 1521 C C . ARG A 1 190 ? 5.100 2.841 13.474 1.00 92.62 190 ARG A C 1
ATOM 1523 O O . ARG A 1 190 ? 5.311 3.949 13.959 1.00 92.62 190 ARG A O 1
ATOM 1530 N N . ASN A 1 191 ? 4.787 2.658 12.191 1.00 93.12 191 ASN A N 1
ATOM 1531 C CA . ASN A 1 191 ? 4.755 3.734 11.192 1.00 93.12 191 ASN A CA 1
ATOM 1532 C C . ASN A 1 191 ? 3.339 4.224 10.867 1.00 93.12 191 ASN A C 1
ATOM 1534 O O . ASN A 1 191 ? 3.137 4.887 9.855 1.00 93.12 191 ASN A O 1
ATOM 1538 N N . ILE A 1 192 ? 2.340 3.866 11.674 1.00 92.75 192 ILE A N 1
ATOM 1539 C CA . ILE A 1 192 ? 0.957 4.214 11.369 1.00 92.75 192 ILE A CA 1
ATOM 1540 C C . ILE A 1 192 ? 0.722 5.719 11.462 1.00 92.75 192 ILE A C 1
ATOM 1542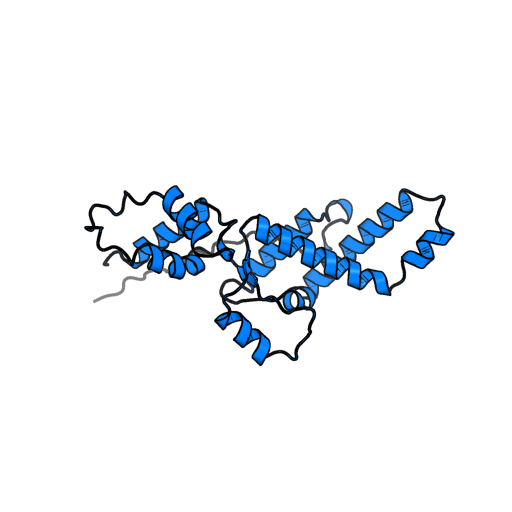 O O . ILE A 1 192 ? 1.218 6.364 12.390 1.00 92.75 192 ILE A O 1
ATOM 1546 N N . ASP A 1 193 ? -0.036 6.272 10.518 1.00 91.75 193 ASP A N 1
ATOM 1547 C CA . ASP A 1 193 ? -0.364 7.694 10.514 1.00 91.75 193 ASP A CA 1
ATOM 1548 C C . ASP A 1 193 ? -1.523 8.010 11.475 1.00 91.75 193 ASP A C 1
ATOM 1550 O O . ASP A 1 193 ? -2.471 7.236 11.626 1.00 91.75 193 ASP A O 1
ATOM 1554 N N . ARG A 1 194 ? -1.454 9.182 12.110 1.00 91.81 194 ARG A N 1
ATOM 1555 C CA . ARG A 1 194 ? -2.487 9.704 13.011 1.00 91.81 194 ARG A CA 1
ATOM 1556 C C . ARG A 1 194 ? -3.817 9.888 12.284 1.00 91.81 194 ARG A C 1
ATOM 1558 O O . ARG A 1 194 ? -4.862 9.583 12.855 1.00 91.81 194 ARG A O 1
ATOM 1565 N N . SER A 1 195 ? -3.778 10.382 11.045 1.00 92.12 195 SER A N 1
ATOM 1566 C CA . SER A 1 195 ? -4.976 10.606 10.224 1.00 92.12 195 SER A CA 1
ATOM 1567 C C . SER A 1 195 ? -5.799 9.319 10.087 1.00 92.12 195 SER A C 1
ATOM 1569 O O . SER A 1 195 ? -7.001 9.303 10.345 1.00 92.12 195 SER A O 1
ATOM 1571 N N . LEU A 1 196 ? -5.121 8.202 9.823 1.00 92.38 196 LEU A N 1
ATOM 1572 C CA . LEU A 1 196 ? -5.728 6.886 9.689 1.00 92.38 196 LEU A CA 1
ATOM 1573 C C . LEU A 1 196 ? -6.337 6.386 11.006 1.00 92.38 196 LEU A C 1
ATOM 1575 O O . LEU A 1 196 ? -7.416 5.791 11.010 1.00 92.38 196 LEU A O 1
ATOM 1579 N N . VAL A 1 197 ? -5.682 6.646 12.141 1.00 91.75 197 VAL A N 1
ATOM 1580 C CA . VAL A 1 197 ? -6.229 6.328 13.471 1.00 91.75 197 VAL A CA 1
ATOM 1581 C C . VAL A 1 197 ? -7.492 7.147 13.745 1.00 91.75 197 VAL A C 1
ATOM 1583 O O . VAL A 1 197 ? -8.490 6.593 14.206 1.00 91.75 197 VAL A O 1
ATOM 1586 N N . GLN A 1 198 ? -7.491 8.436 13.405 1.00 91.69 198 GLN A N 1
ATOM 1587 C CA . GLN A 1 198 ? -8.659 9.307 13.528 1.00 91.69 198 GLN A CA 1
ATOM 1588 C C . GLN A 1 198 ? -9.832 8.822 12.659 1.00 91.69 198 GLN A C 1
ATOM 1590 O O . GLN A 1 198 ? -10.956 8.723 13.155 1.00 91.69 198 GLN A O 1
ATOM 1595 N N . GLU A 1 199 ? -9.584 8.454 11.399 1.00 91.38 199 GLU A N 1
ATOM 1596 C CA . GLU A 1 199 ? -10.602 7.868 10.513 1.00 91.38 199 GLU A CA 1
ATOM 1597 C C . GLU A 1 199 ? -11.164 6.557 11.077 1.00 91.38 199 GLU A C 1
ATOM 1599 O O . GLU A 1 199 ? -12.376 6.328 11.077 1.00 91.38 199 GLU A O 1
ATOM 1604 N N . SER A 1 200 ? -10.294 5.708 11.624 1.00 91.50 200 SER A N 1
ATOM 1605 C CA . SER A 1 200 ? -10.687 4.441 12.247 1.00 91.50 200 SER A CA 1
ATOM 1606 C C . SER A 1 200 ? -11.559 4.647 13.481 1.00 91.50 200 SER A C 1
ATOM 1608 O O . SER A 1 200 ? -12.509 3.894 13.696 1.00 91.50 200 SER A O 1
ATOM 1610 N N . LEU A 1 201 ? -11.261 5.668 14.289 1.00 89.38 201 LEU A N 1
ATOM 1611 C CA . LEU A 1 201 ? -12.069 6.047 15.447 1.00 89.38 201 LEU A CA 1
ATOM 1612 C C . LEU A 1 201 ? -13.437 6.573 15.023 1.00 89.38 201 LEU A C 1
ATOM 1614 O O . LEU A 1 201 ? -14.450 6.125 15.559 1.00 89.38 201 LEU A O 1
ATOM 1618 N N . ALA A 1 202 ? -13.489 7.456 14.023 1.00 89.19 202 ALA A N 1
ATOM 1619 C CA . ALA A 1 202 ? -14.753 7.927 13.464 1.00 89.19 202 ALA A CA 1
ATOM 1620 C C . ALA A 1 202 ? -15.617 6.747 12.983 1.00 89.19 202 ALA A C 1
ATOM 1622 O O . ALA A 1 202 ? -16.799 6.651 13.318 1.00 89.19 202 ALA A O 1
ATOM 1623 N N . LEU A 1 203 ? -15.003 5.790 12.281 1.00 89.62 203 LEU A N 1
ATOM 1624 C CA . LEU A 1 203 ? -15.670 4.580 11.810 1.00 89.62 203 LEU A CA 1
ATOM 1625 C C . LEU A 1 203 ? -16.099 3.652 12.961 1.00 89.62 203 LEU A C 1
ATOM 1627 O O . LEU A 1 203 ? -17.169 3.042 12.903 1.00 89.62 203 LEU A O 1
ATOM 1631 N N . TYR A 1 204 ? -15.304 3.554 14.027 1.00 87.69 204 TYR A N 1
ATOM 1632 C CA . TYR A 1 204 ? -15.651 2.803 15.233 1.00 87.69 204 TYR A CA 1
ATOM 1633 C C . TYR A 1 204 ? -16.903 3.361 15.922 1.00 87.69 204 TYR A C 1
ATOM 1635 O O . TYR A 1 204 ? -17.811 2.589 16.238 1.00 87.69 204 TYR A O 1
ATOM 1643 N N . TYR A 1 205 ? -16.976 4.682 16.116 1.00 85.44 205 TYR A N 1
ATOM 1644 C CA . TYR A 1 205 ? -18.135 5.335 16.727 1.00 85.44 205 TYR A CA 1
ATOM 1645 C C . TYR A 1 205 ? -19.374 5.262 15.836 1.00 85.44 205 TYR A C 1
ATOM 1647 O O . TYR A 1 205 ? -20.454 4.953 16.335 1.00 85.44 205 TYR A O 1
ATOM 1655 N N . ALA A 1 206 ? -19.217 5.429 14.519 1.00 85.62 206 ALA A N 1
ATOM 1656 C CA . ALA A 1 206 ? -20.315 5.268 13.567 1.00 85.62 206 ALA A CA 1
ATOM 1657 C C . ALA A 1 206 ? -20.970 3.876 13.650 1.00 85.62 206 ALA A C 1
ATOM 1659 O O . ALA A 1 206 ? -22.180 3.756 13.505 1.00 85.62 206 ALA A O 1
ATOM 1660 N N . ARG A 1 207 ? -20.196 2.818 13.941 1.00 84.44 207 ARG A N 1
ATOM 1661 C CA . ARG A 1 207 ? -20.721 1.450 14.134 1.00 84.44 207 ARG A CA 1
ATOM 1662 C C . ARG A 1 207 ? -21.361 1.202 15.506 1.00 84.44 207 ARG A C 1
ATOM 1664 O O . ARG A 1 207 ? -21.947 0.140 15.697 1.00 84.44 207 ARG A O 1
ATOM 1671 N N . ARG A 1 208 ? -21.191 2.112 16.470 1.00 75.38 208 ARG A N 1
ATOM 1672 C CA . ARG A 1 208 ? -21.717 1.999 17.844 1.00 75.38 208 ARG A CA 1
ATOM 1673 C C . ARG A 1 208 ? -22.871 2.954 18.148 1.00 75.38 208 ARG A C 1
ATOM 1675 O O . ARG A 1 208 ? -23.509 2.774 19.181 1.00 75.38 208 ARG A O 1
ATOM 1682 N N . ALA A 1 209 ? -23.136 3.941 17.296 1.00 57.59 209 ALA A N 1
ATOM 1683 C CA . ALA A 1 209 ? -24.319 4.778 17.431 1.00 57.59 209 ALA A CA 1
ATOM 1684 C C . ALA A 1 209 ? -25.588 3.912 17.261 1.00 57.59 209 ALA A C 1
ATOM 1686 O O . ALA A 1 209 ? -25.684 3.193 16.261 1.00 57.59 209 ALA A O 1
ATOM 1687 N N . PRO A 1 210 ? -26.534 3.924 18.219 1.00 49.50 210 PRO A N 1
ATOM 1688 C CA . PRO A 1 210 ? -27.834 3.293 18.023 1.00 49.50 210 PRO A CA 1
ATOM 1689 C C . PRO A 1 210 ? -28.586 4.027 16.902 1.00 49.50 210 PRO A C 1
ATOM 1691 O O . PRO A 1 210 ? -28.536 5.256 16.833 1.00 49.50 210 PRO A O 1
ATOM 1694 N N . LEU A 1 211 ? -29.224 3.259 16.012 1.00 42.12 211 LEU A N 1
ATOM 1695 C CA . LEU A 1 211 ? -30.195 3.771 15.037 1.00 42.12 211 LEU A CA 1
ATOM 1696 C C . LEU A 1 211 ? -31.454 4.277 15.746 1.00 42.12 211 LEU A C 1
ATOM 1698 O O . LEU A 1 211 ? -31.869 3.610 16.722 1.00 42.12 211 LEU A O 1
#

Radius of gyration: 22.72 Å; chains: 1; bounding box: 86×38×55 Å

Sequence (211 aa):
EHARSSRARASDSGTRQLRAHAKIADRHLTESYFQLQLQQHISQHYRCHPFALSDLRSDSALSSLAQRLVSIRLRLRLASHPADTSRIASLNTAEQHPKKIRRLFEWAIRKMMQDGFITLAERDDSSLLRANRGADPSSTDAYRLVTPEYLLRPLRKLLGTNGFASPNNAASHDTEELTARLRILDDRFRNIDRSLVQESLALYYARRAPL

Secondary structure (DSSP, 8-state):
----------------PPPPGGGS-GGG--HHHHHHHHHHHHHHH-SSS-EEHHHHHH-HHHHHHHHHHHHHHHHHHHHH-GGGHHHHHHTT-TTHHHHHHHHHHHHHHHHHHHTTSEEEPPHHHHHHHHHTS---TT---EEEE--HHHHHHHHHHHHSSS----GGGTT---HHHHH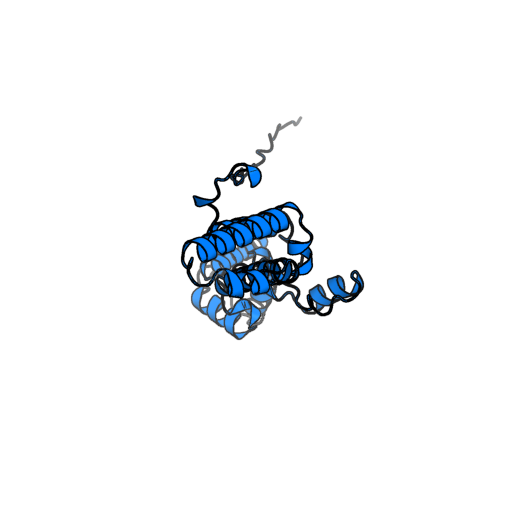HHHHHH-GGGTT--HHHHHHHHHHHHHTTS--

Foldseek 3Di:
DDDDPPDDPPPPPPDPDDDQLVPDDLVPLDLVVLLVVVLVVCVPPFVPAWDWLVRQCVDPRSVVSLLSNLVSVLVVVCVVDVPCVVVVVVVPPPVVSVVSSSVSSVVSVVVCLLQQQKFWDDPVRQVVVPVVDDDPVVTSTIMHGQALVVCLVVVCVVVPPDPDDDPVCLVPDDLVVSLVVVCVVDVRSVNHDSVRSVVSSVVNVVVVDDD